Protein AF-A0A2W6BUR1-F1 (afdb_monomer_lite)

Structure (mmCIF, N/CA/C/O backbone):
data_AF-A0A2W6BUR1-F1
#
_entry.id   AF-A0A2W6BUR1-F1
#
loop_
_atom_site.group_PDB
_atom_site.id
_atom_site.type_symbol
_atom_site.label_atom_id
_atom_site.label_alt_id
_atom_site.label_comp_id
_atom_site.label_asym_id
_atom_site.label_entity_id
_atom_site.label_seq_id
_atom_site.pdbx_PDB_ins_code
_atom_site.Cartn_x
_atom_site.Cartn_y
_atom_site.Cartn_z
_atom_site.occupancy
_atom_site.B_iso_or_equiv
_atom_site.auth_seq_id
_atom_site.auth_comp_id
_atom_site.auth_asym_id
_atom_site.auth_atom_id
_atom_site.pdbx_PDB_model_num
ATOM 1 N N . MET A 1 1 ? -1.158 -24.718 -26.430 1.00 32.97 1 MET A N 1
ATOM 2 C CA . MET A 1 1 ? -0.144 -23.754 -26.919 1.00 32.97 1 MET A CA 1
ATOM 3 C C . MET A 1 1 ? 1.157 -24.019 -26.166 1.00 32.97 1 MET A C 1
ATOM 5 O O . MET A 1 1 ? 1.149 -23.900 -24.952 1.00 32.97 1 MET A O 1
ATOM 9 N N . ARG A 1 2 ? 2.237 -24.470 -26.819 1.00 28.31 2 ARG A N 1
ATOM 10 C CA . ARG A 1 2 ? 3.553 -24.619 -26.162 1.00 28.31 2 ARG A CA 1
ATOM 11 C C . ARG A 1 2 ? 4.383 -23.377 -26.481 1.00 28.31 2 ARG A C 1
ATOM 13 O O . ARG A 1 2 ? 4.769 -23.200 -27.634 1.00 28.31 2 ARG A O 1
ATOM 20 N N . ALA A 1 3 ? 4.618 -22.518 -25.491 1.00 34.94 3 ALA A N 1
ATOM 21 C CA . ALA A 1 3 ? 5.548 -21.403 -25.631 1.00 34.94 3 ALA A CA 1
ATOM 22 C C . ALA A 1 3 ? 6.967 -21.967 -25.819 1.00 34.94 3 ALA A C 1
ATOM 24 O O . ALA A 1 3 ? 7.441 -22.748 -24.998 1.00 34.94 3 ALA A O 1
ATOM 25 N N . ARG A 1 4 ? 7.635 -21.630 -26.929 1.00 36.78 4 ARG A N 1
ATOM 26 C CA . ARG A 1 4 ? 9.051 -21.962 -27.142 1.00 36.78 4 ARG A CA 1
ATOM 27 C C . ARG A 1 4 ? 9.893 -20.759 -26.721 1.00 36.78 4 ARG A C 1
ATOM 29 O O . ARG A 1 4 ? 9.940 -19.770 -27.445 1.00 36.78 4 ARG A O 1
ATOM 36 N N . CYS A 1 5 ? 10.563 -20.854 -25.577 1.00 48.78 5 CYS A N 1
ATOM 37 C CA . CYS A 1 5 ? 11.578 -19.888 -25.157 1.00 48.78 5 CYS A CA 1
ATOM 38 C C . CYS A 1 5 ? 12.845 -20.057 -26.027 1.00 48.78 5 CYS A C 1
ATOM 40 O O . CYS A 1 5 ? 13.400 -21.155 -26.112 1.00 48.78 5 CYS A O 1
ATOM 42 N N . ARG A 1 6 ? 13.303 -18.991 -26.705 1.00 44.81 6 ARG A N 1
ATOM 43 C CA . ARG A 1 6 ? 14.602 -18.975 -27.408 1.00 44.81 6 ARG A CA 1
ATOM 44 C C . ARG A 1 6 ? 15.712 -18.670 -26.400 1.00 44.81 6 ARG A C 1
ATOM 46 O O . ARG A 1 6 ? 15.640 -17.666 -25.702 1.00 44.81 6 ARG A O 1
ATOM 53 N N . ARG A 1 7 ? 16.749 -19.512 -26.347 1.00 43.91 7 ARG A N 1
ATOM 54 C CA . ARG A 1 7 ? 17.947 -19.261 -25.531 1.00 43.91 7 ARG A CA 1
ATOM 55 C C . ARG A 1 7 ? 18.777 -18.141 -26.163 1.00 43.91 7 ARG A C 1
ATOM 57 O O . ARG A 1 7 ? 19.341 -18.346 -27.234 1.00 43.91 7 ARG A O 1
ATOM 64 N N . HIS A 1 8 ? 18.897 -17.001 -25.490 1.00 43.31 8 HIS A N 1
ATOM 65 C CA . HIS A 1 8 ? 20.007 -16.072 -25.702 1.00 43.31 8 HIS A CA 1
ATOM 66 C C . HIS A 1 8 ? 21.023 -16.291 -24.579 1.00 43.31 8 HIS A C 1
ATOM 68 O O . HIS A 1 8 ? 20.679 -16.226 -23.404 1.00 43.31 8 HIS A O 1
ATOM 74 N N . GLY A 1 9 ? 22.257 -16.650 -24.938 1.00 43.34 9 GLY A N 1
ATOM 75 C CA . GLY A 1 9 ? 23.307 -16.913 -23.959 1.00 43.34 9 GLY A CA 1
ATOM 76 C C . GLY A 1 9 ? 23.723 -15.630 -23.249 1.00 43.34 9 GLY A C 1
ATOM 77 O O . GLY A 1 9 ? 24.089 -14.672 -23.923 1.00 43.34 9 GLY A O 1
ATOM 78 N N . GLN A 1 10 ? 23.716 -15.627 -21.916 1.00 45.59 10 GLN A N 1
ATOM 79 C CA . GLN A 1 10 ? 24.354 -14.585 -21.113 1.00 45.59 10 GLN A CA 1
ATOM 80 C C . GLN A 1 10 ? 25.096 -15.162 -19.902 1.00 45.59 10 GLN A C 1
ATOM 82 O O . GLN A 1 10 ? 24.735 -16.200 -19.348 1.00 45.59 10 GLN A O 1
ATOM 87 N N . ARG A 1 11 ? 26.207 -14.485 -19.581 1.00 37.81 11 ARG A N 1
ATOM 88 C CA . ARG A 1 11 ? 27.183 -14.795 -18.530 1.00 37.81 11 ARG A CA 1
ATOM 89 C C . ARG A 1 11 ? 26.640 -14.394 -17.158 1.00 37.81 11 ARG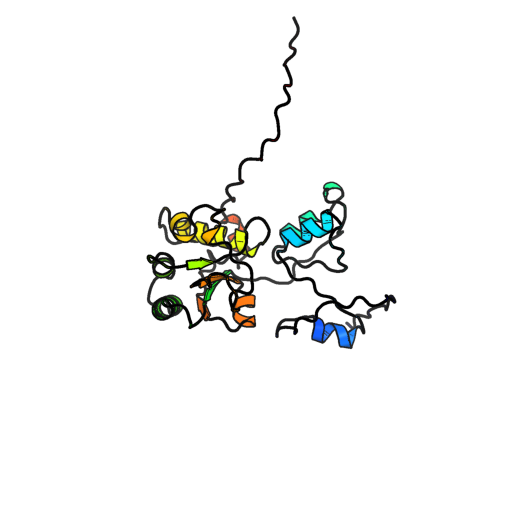 A C 1
ATOM 91 O O . ARG A 1 11 ? 25.888 -13.437 -17.040 1.00 37.81 11 ARG A O 1
ATOM 98 N N . GLY A 1 12 ? 27.051 -15.150 -16.141 1.00 38.00 12 GLY A N 1
ATOM 99 C CA . GLY A 1 12 ? 26.493 -15.108 -14.794 1.00 38.00 12 GLY A CA 1
ATOM 100 C C . GLY A 1 12 ? 26.607 -13.765 -14.074 1.00 38.00 12 GLY A C 1
ATOM 101 O O . GLY A 1 12 ? 27.696 -13.214 -13.931 1.00 38.00 12 GLY A O 1
ATOM 102 N N . ALA A 1 13 ? 25.477 -13.328 -13.524 1.00 36.28 13 ALA A N 1
ATOM 103 C CA . ALA A 1 13 ? 25.401 -12.431 -12.383 1.00 36.28 13 ALA A CA 1
ATOM 104 C C . ALA A 1 13 ? 24.801 -13.227 -11.212 1.00 36.28 13 ALA A C 1
ATOM 106 O O . ALA A 1 13 ? 23.755 -13.858 -11.359 1.00 36.28 13 ALA A O 1
ATOM 107 N N . ARG A 1 14 ? 25.493 -13.262 -10.067 1.00 33.16 14 ARG A N 1
ATOM 108 C CA . ARG A 1 14 ? 24.977 -13.859 -8.827 1.00 33.16 14 ARG A CA 1
ATOM 109 C C . ARG A 1 14 ? 24.125 -12.810 -8.111 1.00 33.16 14 ARG A C 1
ATOM 111 O O . ARG A 1 14 ? 24.683 -11.911 -7.491 1.00 33.16 14 ARG A O 1
ATOM 118 N N . GLY A 1 15 ? 22.803 -12.920 -8.221 1.00 34.56 15 GLY A N 1
ATOM 119 C CA . GLY A 1 15 ? 21.855 -12.221 -7.349 1.00 34.56 15 GLY A CA 1
ATOM 120 C C . GLY A 1 15 ? 21.639 -12.995 -6.046 1.00 34.56 15 GLY A C 1
ATOM 121 O O . GLY A 1 15 ? 21.753 -14.221 -6.026 1.00 34.56 15 GLY A O 1
ATOM 122 N N . LEU A 1 16 ? 21.367 -12.278 -4.954 1.00 33.06 16 LEU A N 1
ATOM 123 C CA . LEU A 1 16 ? 20.999 -12.860 -3.662 1.00 33.06 16 LEU A CA 1
ATOM 124 C C . LEU A 1 16 ? 19.682 -13.631 -3.819 1.00 33.06 16 LEU A C 1
ATOM 126 O O . LEU A 1 16 ? 18.666 -13.053 -4.194 1.00 33.06 16 LEU A O 1
ATOM 130 N N . ALA A 1 17 ? 19.714 -14.939 -3.567 1.00 34.75 17 ALA A N 1
ATOM 131 C CA . ALA A 1 17 ? 18.543 -15.796 -3.670 1.00 34.75 17 ALA A CA 1
ATOM 132 C C . ALA A 1 17 ? 17.568 -15.484 -2.526 1.00 34.75 17 ALA A C 1
ATOM 134 O O . ALA A 1 17 ? 17.841 -15.798 -1.368 1.00 34.75 17 ALA A O 1
ATOM 135 N N . HIS A 1 18 ? 16.439 -14.861 -2.854 1.00 47.75 18 HIS A N 1
ATOM 136 C CA . HIS A 1 18 ? 15.266 -14.870 -1.990 1.00 47.75 18 HIS A CA 1
ATOM 137 C C . HIS A 1 18 ? 14.548 -16.208 -2.207 1.00 47.75 18 HIS A C 1
ATOM 139 O O . HIS A 1 18 ? 14.375 -16.619 -3.357 1.00 47.75 18 HIS A O 1
ATOM 145 N N . GLU A 1 19 ? 14.154 -16.915 -1.143 1.00 48.75 19 GLU A N 1
ATOM 146 C CA . GLU A 1 19 ? 13.323 -18.109 -1.331 1.00 48.75 19 GLU A CA 1
ATOM 147 C C . GLU A 1 19 ? 11.999 -17.697 -1.994 1.00 48.75 19 GLU A C 1
ATOM 149 O O . GLU A 1 19 ? 11.386 -16.716 -1.551 1.00 48.75 19 GLU A O 1
ATOM 154 N N . PRO A 1 20 ? 11.579 -18.381 -3.075 1.00 54.62 20 PRO A N 1
ATOM 155 C CA . PRO A 1 20 ? 10.349 -18.047 -3.772 1.00 54.62 20 PRO A CA 1
ATOM 156 C C . PRO A 1 20 ? 9.154 -18.351 -2.865 1.00 54.62 20 PRO A C 1
ATOM 158 O O . PRO A 1 20 ? 8.952 -19.497 -2.466 1.00 54.62 20 PRO A O 1
ATOM 161 N N . GLY A 1 21 ? 8.358 -17.324 -2.556 1.00 56.22 21 GLY A N 1
ATOM 162 C CA . GLY A 1 21 ? 7.075 -17.495 -1.874 1.00 56.22 21 GLY A CA 1
ATOM 163 C C . GLY A 1 21 ? 6.113 -18.382 -2.681 1.00 56.22 21 GLY A C 1
ATOM 164 O O . GLY A 1 21 ? 6.321 -18.585 -3.886 1.00 56.22 21 GLY A O 1
ATOM 165 N N . PRO A 1 22 ? 5.048 -18.913 -2.055 1.00 50.12 22 PRO A N 1
ATOM 166 C CA . PRO A 1 22 ? 4.082 -19.811 -2.695 1.00 50.12 22 PRO A CA 1
ATOM 167 C C . PRO A 1 22 ? 3.434 -19.249 -3.975 1.00 50.12 22 PRO A C 1
ATOM 169 O O . PRO A 1 22 ? 2.939 -20.026 -4.790 1.00 50.12 22 PRO A O 1
ATOM 172 N N . LEU A 1 23 ? 3.467 -17.928 -4.184 1.00 57.25 23 LEU A N 1
ATOM 173 C CA . LEU A 1 23 ? 2.935 -17.248 -5.373 1.00 57.25 23 LEU A CA 1
ATOM 174 C C . LEU A 1 23 ? 3.989 -16.893 -6.447 1.00 57.25 23 LEU A C 1
ATOM 176 O O . LEU A 1 23 ? 3.671 -16.200 -7.414 1.00 57.25 23 LEU A O 1
ATOM 180 N N . SER A 1 24 ? 5.243 -17.341 -6.315 1.00 68.25 24 SER A N 1
ATOM 181 C CA . SER A 1 24 ? 6.310 -17.001 -7.268 1.00 68.25 24 SER A CA 1
ATOM 182 C C . SER A 1 24 ? 6.132 -17.677 -8.637 1.00 68.25 24 SER A C 1
ATOM 184 O O . SER A 1 24 ? 5.848 -18.871 -8.740 1.00 68.25 24 SER A O 1
ATOM 186 N N . LEU A 1 25 ? 6.380 -16.926 -9.716 1.00 70.94 25 LEU A N 1
ATOM 187 C CA . LEU A 1 25 ? 6.390 -17.441 -11.094 1.00 70.94 25 LEU A CA 1
ATOM 188 C C . LEU A 1 25 ? 7.690 -18.192 -11.439 1.00 70.94 25 LEU A C 1
ATOM 190 O O . LEU A 1 25 ? 7.719 -19.024 -12.353 1.00 70.94 25 LEU A O 1
ATOM 194 N N . THR A 1 26 ? 8.766 -17.916 -10.702 1.00 76.00 26 THR A N 1
ATOM 195 C CA . THR A 1 26 ? 10.121 -18.402 -10.983 1.00 76.00 26 THR A CA 1
ATOM 196 C C . THR A 1 26 ? 10.228 -19.938 -10.966 1.00 76.00 26 THR A C 1
ATOM 198 O O . THR A 1 26 ? 10.781 -20.493 -11.925 1.00 76.00 26 THR A O 1
ATOM 201 N N . PRO A 1 27 ? 9.645 -20.668 -9.988 1.00 76.19 27 PRO A N 1
ATOM 202 C CA . PRO A 1 27 ? 9.703 -22.133 -9.943 1.00 76.19 27 PRO A CA 1
ATOM 203 C C . PRO A 1 27 ? 9.057 -22.843 -11.142 1.00 76.19 27 PRO A C 1
ATOM 205 O O . PRO A 1 27 ? 9.505 -23.923 -11.522 1.00 76.19 27 PRO A O 1
ATOM 208 N N . ALA A 1 28 ? 8.036 -22.250 -11.771 1.00 75.75 28 ALA A N 1
ATOM 209 C CA . ALA A 1 28 ? 7.395 -22.818 -12.961 1.00 75.75 28 ALA A CA 1
ATOM 210 C C . ALA A 1 28 ? 8.131 -22.443 -14.262 1.00 75.75 28 ALA A C 1
ATOM 212 O O . ALA A 1 28 ? 8.184 -23.227 -15.219 1.00 75.75 28 ALA A O 1
ATOM 213 N N . PHE A 1 29 ? 8.717 -21.243 -14.307 1.00 81.25 29 PHE A N 1
ATOM 214 C CA . PHE A 1 29 ? 9.367 -20.703 -15.499 1.00 81.25 29 PHE A CA 1
ATOM 215 C C . PHE A 1 29 ? 10.752 -21.311 -15.756 1.00 81.25 29 PHE A C 1
ATOM 217 O O . PHE A 1 29 ? 11.050 -21.718 -16.885 1.00 81.25 29 PHE A O 1
ATOM 224 N N . VAL A 1 30 ? 11.590 -21.416 -14.718 1.00 82.88 30 VAL A N 1
ATOM 225 C CA . VAL A 1 30 ? 12.996 -21.843 -14.845 1.00 82.88 30 VAL A CA 1
ATOM 226 C C . VAL A 1 30 ? 13.133 -23.256 -15.432 1.00 82.88 30 VAL A C 1
ATOM 228 O O . VAL A 1 30 ? 13.855 -23.395 -16.424 1.00 82.88 30 VAL A O 1
ATOM 231 N N . PRO A 1 31 ? 12.425 -24.298 -14.942 1.00 80.19 31 PRO A N 1
ATOM 232 C CA . PRO A 1 31 ? 12.534 -25.644 -15.513 1.00 80.19 31 PRO A CA 1
ATOM 233 C C . PRO A 1 31 ? 12.027 -25.721 -16.957 1.00 80.19 31 PRO A C 1
ATOM 235 O O . PRO A 1 31 ? 12.551 -26.484 -17.767 1.00 80.19 31 PRO A O 1
ATOM 238 N N . THR A 1 32 ? 11.022 -24.908 -17.292 1.00 82.31 32 THR A N 1
ATOM 239 C CA . THR A 1 32 ? 10.370 -24.918 -18.606 1.00 82.31 32 THR A CA 1
ATOM 240 C C . THR A 1 32 ? 11.220 -24.233 -19.676 1.00 82.31 32 THR A C 1
ATOM 242 O O . THR A 1 32 ? 11.307 -24.717 -20.806 1.00 82.31 32 THR A O 1
ATOM 245 N N . CYS A 1 33 ? 11.856 -23.109 -19.339 1.00 81.69 3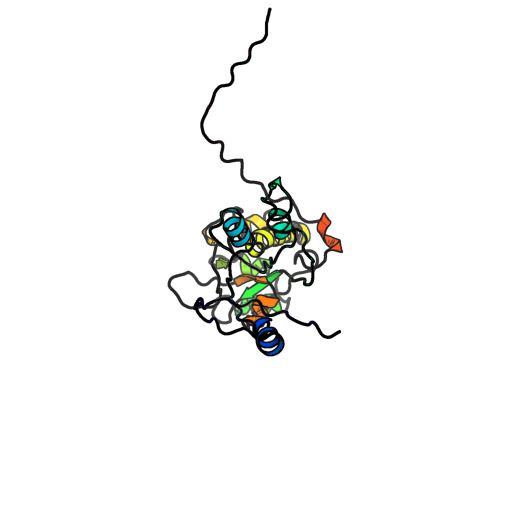3 CYS A N 1
ATOM 246 C CA . CYS A 1 33 ? 12.595 -22.287 -20.299 1.00 81.69 33 CYS A CA 1
ATOM 247 C C . CYS A 1 33 ? 14.120 -22.432 -20.196 1.00 81.69 33 CYS A C 1
ATOM 249 O O . CYS A 1 33 ? 14.828 -22.028 -21.122 1.00 81.69 33 CYS A O 1
ATOM 251 N N . GLY A 1 34 ? 14.642 -23.034 -19.121 1.00 82.38 34 GLY A N 1
ATOM 252 C CA . GLY A 1 34 ? 16.083 -23.138 -18.865 1.00 82.38 34 GLY A CA 1
ATOM 253 C C . GLY A 1 34 ? 16.760 -21.771 -18.724 1.00 82.38 34 GLY A C 1
ATOM 254 O O . GLY A 1 34 ? 17.931 -21.634 -19.075 1.00 82.38 34 GLY A O 1
ATOM 255 N N . ALA A 1 35 ? 15.999 -20.761 -18.299 1.00 80.94 35 ALA A N 1
ATOM 256 C CA . ALA A 1 35 ? 16.463 -19.397 -18.090 1.00 80.94 35 ALA A CA 1
ATOM 257 C C . ALA A 1 35 ? 16.945 -19.208 -16.646 1.00 80.94 35 ALA A C 1
ATOM 259 O O . ALA A 1 35 ? 16.451 -19.868 -15.735 1.00 80.94 35 ALA A O 1
ATOM 260 N N . VAL A 1 36 ? 17.883 -18.283 -16.445 1.00 82.31 36 VAL A N 1
ATOM 261 C CA . VAL A 1 36 ? 18.213 -17.761 -15.114 1.00 82.31 36 VAL A CA 1
ATOM 262 C C . VAL A 1 36 ? 17.316 -16.555 -14.880 1.00 82.31 36 VAL A C 1
ATOM 264 O O . VAL A 1 36 ? 17.301 -15.643 -15.703 1.00 82.31 36 VAL A O 1
ATOM 267 N N . VAL A 1 37 ? 16.558 -16.574 -13.790 1.00 83.50 37 VAL A N 1
ATOM 268 C CA . VAL A 1 37 ? 15.726 -15.446 -13.364 1.00 83.50 37 VAL A CA 1
ATOM 269 C C . VAL A 1 37 ? 16.428 -14.770 -12.194 1.00 83.50 37 VAL A C 1
ATOM 271 O O . VAL A 1 37 ? 16.832 -15.447 -11.248 1.00 83.50 37 VAL A O 1
ATOM 274 N N . THR A 1 38 ? 16.584 -13.452 -12.284 1.00 85.19 38 THR A N 1
ATOM 275 C CA . THR A 1 38 ? 17.097 -12.611 -11.201 1.00 85.19 38 THR A CA 1
ATOM 276 C C . THR A 1 38 ? 16.017 -11.604 -10.855 1.00 85.19 38 THR A C 1
ATOM 278 O O . THR A 1 38 ? 15.716 -10.726 -11.662 1.00 85.19 38 THR A O 1
ATOM 281 N N . ASP A 1 39 ? 15.449 -11.731 -9.662 1.00 84.31 39 ASP A N 1
ATOM 282 C CA . ASP A 1 39 ? 14.367 -10.866 -9.209 1.00 84.31 39 ASP A CA 1
ATOM 283 C C . ASP A 1 39 ? 14.925 -9.645 -8.467 1.00 84.31 39 ASP A C 1
ATOM 285 O O . ASP A 1 39 ? 15.842 -9.749 -7.651 1.00 84.31 39 ASP A O 1
ATOM 289 N N . THR A 1 40 ? 14.365 -8.469 -8.752 1.00 88.75 40 THR A N 1
ATOM 290 C CA . THR A 1 40 ?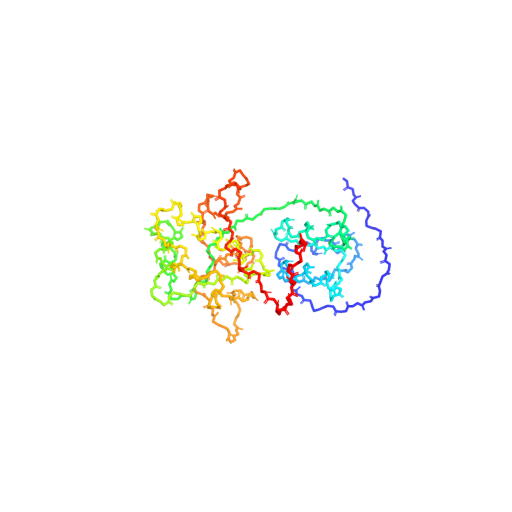 14.594 -7.238 -7.983 1.00 88.75 40 THR A CA 1
ATOM 291 C C . THR A 1 40 ? 13.245 -6.745 -7.483 1.00 88.75 40 THR A C 1
ATOM 293 O O . THR A 1 40 ? 12.458 -6.200 -8.253 1.00 88.75 40 THR A O 1
ATOM 296 N N . ALA A 1 41 ? 12.965 -6.977 -6.202 1.00 87.50 41 ALA A N 1
ATOM 297 C CA . ALA A 1 41 ? 11.748 -6.502 -5.555 1.00 87.50 41 ALA A CA 1
ATOM 298 C C . ALA A 1 41 ? 11.926 -5.062 -5.054 1.00 87.50 41 ALA A C 1
ATOM 300 O O . ALA A 1 41 ? 13.005 -4.685 -4.593 1.00 87.50 41 ALA A O 1
ATOM 301 N N . GLY A 1 42 ? 10.860 -4.268 -5.115 1.00 89.00 42 GLY A N 1
ATOM 302 C CA . GLY A 1 42 ? 10.860 -2.902 -4.608 1.00 89.00 42 GLY A CA 1
ATOM 303 C C . GLY A 1 42 ? 9.581 -2.135 -4.951 1.00 89.00 42 GLY A C 1
ATOM 304 O O . GLY A 1 42 ? 8.731 -2.656 -5.678 1.00 89.00 42 GLY A O 1
ATOM 305 N N . PRO A 1 43 ? 9.455 -0.896 -4.446 1.00 91.62 43 PRO A N 1
ATOM 306 C CA . PRO A 1 43 ? 8.332 -0.010 -4.741 1.00 91.62 43 PRO A CA 1
ATOM 307 C C . PRO A 1 43 ? 8.198 0.235 -6.246 1.00 91.62 43 PRO A C 1
ATOM 309 O O . PRO A 1 43 ? 9.174 0.610 -6.899 1.00 91.62 43 PRO A O 1
ATOM 312 N N . ALA A 1 44 ? 7.010 0.023 -6.818 1.00 95.00 44 ALA A N 1
ATOM 313 C CA . ALA A 1 44 ? 6.853 -0.006 -8.274 1.00 95.00 44 ALA A CA 1
ATOM 314 C C . ALA A 1 44 ? 7.214 1.327 -8.957 1.00 95.00 44 ALA A C 1
ATOM 316 O O . ALA A 1 44 ? 7.875 1.314 -9.997 1.00 95.00 44 ALA A O 1
ATOM 317 N N . VAL A 1 45 ? 6.836 2.470 -8.369 1.00 96.81 45 VAL A N 1
ATOM 318 C CA . VAL A 1 45 ? 7.210 3.794 -8.902 1.00 96.81 45 VAL A CA 1
ATOM 319 C C . VAL A 1 45 ? 8.717 3.996 -8.766 1.00 96.81 45 VAL A C 1
ATOM 321 O O . VAL A 1 45 ? 9.369 4.385 -9.730 1.00 96.81 45 VAL A O 1
ATOM 324 N N . GLY A 1 46 ? 9.295 3.628 -7.617 1.00 95.38 46 GLY A N 1
ATOM 325 C CA . GLY A 1 46 ? 10.742 3.706 -7.397 1.00 95.38 46 GLY A CA 1
ATOM 326 C C . GLY A 1 46 ? 11.556 2.869 -8.394 1.00 95.38 46 GLY A C 1
ATOM 327 O O . GLY A 1 46 ? 12.577 3.329 -8.907 1.00 95.38 46 GLY A O 1
ATOM 328 N N . LEU A 1 47 ? 11.094 1.661 -8.724 1.00 96.75 47 LEU A N 1
ATOM 329 C CA . LEU A 1 47 ? 11.722 0.809 -9.738 1.00 96.75 47 LEU A CA 1
ATOM 330 C C . LEU A 1 47 ? 11.575 1.396 -11.151 1.00 96.75 47 LEU A C 1
ATOM 332 O O . LEU A 1 47 ? 12.541 1.376 -11.916 1.00 96.75 47 LEU A O 1
ATOM 336 N N . ALA A 1 48 ? 10.410 1.954 -11.496 1.00 97.12 48 ALA A N 1
ATOM 337 C CA . ALA A 1 48 ? 10.212 2.637 -12.775 1.00 97.12 48 ALA A CA 1
ATOM 338 C C . ALA A 1 48 ? 11.133 3.864 -12.911 1.00 97.12 48 ALA A C 1
ATOM 340 O O . ALA A 1 48 ? 11.769 4.051 -13.951 1.00 97.12 48 ALA A O 1
ATOM 341 N N . ASP A 1 49 ? 11.281 4.658 -11.850 1.00 96.81 49 ASP A N 1
ATOM 342 C CA . ASP A 1 49 ? 12.203 5.794 -11.820 1.00 96.81 49 ASP A CA 1
ATOM 343 C C . ASP A 1 49 ? 13.666 5.353 -11.945 1.00 96.81 49 ASP A C 1
ATOM 345 O O . ASP A 1 49 ? 14.433 5.978 -12.681 1.00 96.81 49 ASP A O 1
ATOM 349 N N . ALA A 1 50 ? 14.056 4.241 -11.314 1.00 96.88 50 ALA A N 1
ATOM 350 C CA . ALA A 1 50 ? 15.394 3.668 -11.461 1.00 96.88 50 ALA A CA 1
ATOM 351 C C . ALA A 1 50 ? 15.683 3.197 -12.900 1.00 96.88 50 ALA A C 1
ATOM 353 O O . ALA A 1 50 ? 16.786 3.413 -13.415 1.00 96.88 50 ALA A O 1
ATOM 354 N N . ILE A 1 51 ? 14.688 2.614 -13.582 1.00 96.69 51 ILE A N 1
ATOM 355 C CA . ILE A 1 51 ? 14.782 2.272 -15.012 1.00 96.69 51 ILE A CA 1
ATOM 356 C C . ILE A 1 51 ? 14.991 3.546 -15.836 1.00 96.69 51 ILE A C 1
ATOM 358 O O . ILE A 1 51 ? 15.942 3.634 -16.614 1.00 96.69 51 ILE A O 1
ATOM 362 N N . LYS A 1 52 ? 14.174 4.581 -15.609 1.00 95.75 52 LYS A N 1
ATOM 363 C CA . LYS A 1 52 ? 14.289 5.868 -16.318 1.00 95.75 52 LYS A CA 1
ATOM 364 C C . LYS A 1 52 ? 15.637 6.547 -16.084 1.00 95.75 52 LYS A C 1
ATOM 366 O O . LYS A 1 52 ? 16.196 7.135 -17.011 1.00 95.75 52 LYS A O 1
ATOM 371 N N . ALA A 1 53 ? 16.180 6.422 -14.876 1.00 96.31 53 ALA A N 1
ATOM 372 C CA . ALA A 1 53 ? 17.490 6.934 -14.490 1.00 96.31 53 ALA A CA 1
ATOM 373 C C . ALA A 1 53 ? 18.668 6.069 -14.976 1.00 96.31 53 ALA A C 1
ATOM 375 O O . ALA A 1 53 ? 19.821 6.464 -14.801 1.00 96.31 53 ALA A O 1
ATOM 376 N N . ARG A 1 54 ? 18.408 4.910 -15.601 1.00 95.56 54 ARG A N 1
ATOM 377 C CA . ARG A 1 54 ? 19.415 3.924 -16.035 1.00 95.56 54 ARG A CA 1
ATOM 378 C C . ARG A 1 54 ? 20.247 3.322 -14.899 1.00 95.56 54 ARG A C 1
ATOM 380 O O . ARG A 1 54 ? 21.308 2.757 -15.156 1.00 95.56 54 ARG A O 1
ATOM 387 N N . SER A 1 55 ? 19.786 3.445 -13.657 1.00 96.38 55 SER A N 1
ATOM 388 C CA . SER A 1 55 ? 20.408 2.802 -12.496 1.00 96.38 55 SER A CA 1
ATOM 389 C C . SER A 1 55 ? 19.917 1.366 -12.302 1.00 96.38 55 SER A C 1
ATOM 391 O O . SER A 1 55 ? 20.573 0.589 -11.612 1.00 96.38 55 SER A O 1
ATOM 393 N N . LEU A 1 56 ? 18.807 1.000 -12.951 1.00 94.81 56 LEU A N 1
ATOM 394 C CA . LEU A 1 56 ? 18.276 -0.356 -13.027 1.00 94.81 56 LEU A CA 1
ATOM 395 C C . LEU A 1 56 ? 18.027 -0.742 -14.490 1.00 94.81 56 LEU A C 1
ATOM 397 O O . LEU A 1 56 ? 17.495 0.044 -15.269 1.00 94.81 56 LEU A O 1
ATOM 401 N N . SER A 1 57 ? 18.388 -1.971 -14.855 1.00 93.06 57 SER A N 1
ATOM 402 C CA . SER A 1 57 ? 18.050 -2.583 -16.143 1.00 93.06 57 SER A CA 1
ATOM 403 C C . SER A 1 57 ? 17.211 -3.825 -15.879 1.00 93.06 57 SER A C 1
ATOM 405 O O . SER A 1 57 ? 17.594 -4.647 -15.049 1.00 93.06 57 SER A O 1
ATOM 407 N N . ALA A 1 58 ? 16.094 -3.969 -16.588 1.00 92.38 58 ALA A N 1
ATOM 408 C CA . ALA A 1 58 ? 15.178 -5.092 -16.433 1.00 92.38 58 ALA A CA 1
ATOM 409 C C . ALA A 1 58 ? 14.696 -5.587 -17.801 1.00 92.38 58 ALA A C 1
ATOM 411 O O . ALA A 1 58 ? 14.368 -4.780 -18.670 1.00 92.38 58 ALA A O 1
ATOM 412 N N . ASP A 1 59 ? 14.625 -6.908 -17.975 1.00 92.62 59 ASP A N 1
ATOM 413 C CA . ASP A 1 59 ? 14.013 -7.530 -19.159 1.00 92.62 59 ASP A CA 1
ATOM 414 C C . ASP A 1 59 ? 12.478 -7.547 -19.062 1.00 92.62 59 ASP A C 1
ATOM 416 O O . ASP A 1 59 ? 11.773 -7.491 -20.069 1.00 92.62 59 ASP A O 1
ATOM 420 N N . VAL A 1 60 ? 11.960 -7.628 -17.833 1.00 92.94 60 VAL A N 1
ATOM 421 C CA . VAL A 1 60 ? 10.534 -7.618 -17.506 1.00 92.94 60 VAL A CA 1
ATOM 422 C C . VAL A 1 60 ? 10.327 -6.692 -16.313 1.00 92.94 60 VAL A C 1
ATOM 424 O O . VAL A 1 60 ? 10.988 -6.840 -15.289 1.00 92.94 60 VAL A O 1
ATOM 427 N N . PHE A 1 61 ? 9.396 -5.750 -16.445 1.00 95.19 61 PHE A N 1
ATOM 428 C CA . PHE A 1 61 ? 8.938 -4.893 -15.357 1.00 95.19 61 PHE A CA 1
ATOM 429 C C . PHE A 1 61 ? 7.478 -5.219 -15.040 1.00 95.19 61 PHE A C 1
ATOM 431 O O . PHE A 1 61 ? 6.649 -5.324 -15.946 1.00 95.19 61 PHE A O 1
ATOM 438 N N . MET A 1 62 ? 7.175 -5.401 -13.757 1.00 93.56 62 MET A N 1
ATOM 439 C CA . MET A 1 62 ? 5.839 -5.724 -13.264 1.00 93.56 62 MET A CA 1
ATOM 440 C C . MET A 1 62 ? 5.497 -4.749 -12.144 1.00 93.56 62 MET A C 1
ATOM 442 O O . MET A 1 62 ? 6.177 -4.712 -11.123 1.00 93.56 62 MET A O 1
ATOM 446 N N . SER A 1 63 ? 4.445 -3.962 -12.347 1.00 94.62 63 SER A N 1
ATOM 447 C CA . SER A 1 63 ? 3.943 -3.005 -11.363 1.00 94.62 63 SER A CA 1
ATOM 448 C C . SER A 1 63 ? 2.639 -3.495 -10.737 1.00 94.62 63 SER A C 1
ATOM 450 O O . SER A 1 63 ? 1.822 -4.116 -11.420 1.00 94.62 63 SER A O 1
ATOM 452 N N . ALA A 1 64 ? 2.428 -3.157 -9.461 1.00 93.38 64 ALA A N 1
ATOM 453 C CA . ALA A 1 64 ? 1.150 -3.333 -8.770 1.00 93.38 64 ALA A CA 1
ATOM 454 C C . ALA A 1 64 ? 0.049 -2.391 -9.302 1.00 93.38 64 ALA A C 1
ATOM 456 O O . ALA A 1 64 ? -1.131 -2.701 -9.178 1.00 93.38 64 ALA A O 1
ATOM 457 N N . ASP A 1 65 ? 0.430 -1.286 -9.949 1.00 93.62 65 ASP A N 1
ATOM 458 C CA . ASP A 1 65 ? -0.480 -0.349 -10.614 1.00 93.62 65 ASP A CA 1
ATOM 459 C C . ASP A 1 65 ? -0.124 -0.218 -12.100 1.00 93.62 65 ASP A C 1
ATOM 461 O O . ASP A 1 65 ? 1.003 0.138 -12.472 1.00 93.62 65 ASP A O 1
ATOM 465 N N . ALA A 1 66 ? -1.104 -0.487 -12.962 1.00 91.88 66 ALA A N 1
ATOM 466 C CA . ALA A 1 66 ? -0.959 -0.412 -14.410 1.00 91.88 66 ALA A CA 1
ATOM 467 C C . ALA A 1 66 ? -0.545 0.986 -14.904 1.00 91.88 66 ALA A C 1
ATOM 469 O O . ALA A 1 66 ? 0.171 1.088 -15.903 1.00 91.88 66 ALA A O 1
ATOM 470 N N . HIS A 1 67 ? -0.931 2.056 -14.202 1.00 91.62 67 HIS A N 1
ATOM 471 C CA . HIS A 1 67 ? -0.583 3.427 -14.580 1.00 91.62 67 HIS A CA 1
ATOM 472 C C . HIS A 1 67 ? 0.917 3.698 -14.470 1.00 91.62 67 HIS A C 1
ATOM 474 O O . HIS A 1 67 ? 1.454 4.472 -15.262 1.00 91.62 67 HIS A O 1
ATOM 480 N N . VAL A 1 68 ? 1.627 3.014 -13.570 1.00 95.94 68 VAL A N 1
ATOM 481 C CA . VAL A 1 68 ? 3.090 3.130 -13.470 1.00 95.94 68 VAL A CA 1
ATOM 482 C C . VAL A 1 68 ? 3.754 2.638 -14.755 1.00 95.94 68 VAL A C 1
ATOM 484 O O . VAL A 1 68 ? 4.688 3.273 -15.238 1.00 95.94 68 VAL A O 1
ATOM 487 N N . ASN A 1 69 ? 3.230 1.581 -15.390 1.00 94.94 69 ASN A N 1
ATOM 488 C CA . ASN A 1 69 ? 3.765 1.086 -16.665 1.00 94.94 69 ASN A CA 1
ATOM 489 C C . ASN A 1 69 ? 3.662 2.141 -17.779 1.00 94.94 69 ASN A C 1
ATOM 491 O O . ASN A 1 69 ? 4.548 2.235 -18.628 1.00 94.94 69 ASN A O 1
ATOM 495 N N . GLN A 1 70 ? 2.614 2.972 -17.766 1.00 93.19 70 GLN A N 1
ATOM 496 C CA . GLN A 1 70 ? 2.441 4.050 -18.744 1.00 93.19 70 GLN A CA 1
ATOM 497 C C . GLN A 1 70 ? 3.580 5.080 -18.676 1.00 93.19 70 GLN A C 1
ATOM 499 O O . GLN A 1 70 ? 3.937 5.665 -19.699 1.00 93.19 70 GLN A O 1
ATOM 504 N N . THR A 1 71 ? 4.198 5.261 -17.503 1.00 94.88 71 THR A N 1
ATOM 505 C CA . THR A 1 71 ? 5.330 6.185 -17.293 1.00 94.88 71 THR A CA 1
ATOM 506 C C . THR A 1 71 ? 6.639 5.732 -17.944 1.00 94.88 71 THR A C 1
ATOM 508 O O . THR A 1 71 ? 7.618 6.478 -17.917 1.00 94.88 71 THR A O 1
ATOM 511 N N . LEU A 1 72 ? 6.656 4.532 -18.535 1.00 96.44 72 LEU A N 1
ATOM 512 C CA . LEU A 1 72 ? 7.783 3.942 -19.261 1.00 96.44 72 LEU A CA 1
ATOM 513 C C . LEU A 1 72 ? 7.555 3.896 -20.784 1.00 96.44 72 LEU A C 1
ATOM 515 O O . LEU A 1 72 ? 8.455 3.502 -21.525 1.00 96.44 72 LEU A O 1
ATOM 519 N N . ILE A 1 73 ? 6.369 4.281 -21.267 1.00 96.19 73 ILE A N 1
ATOM 520 C CA . ILE A 1 73 ? 5.979 4.173 -22.680 1.00 96.19 73 ILE A CA 1
ATOM 521 C C . ILE A 1 73 ? 5.960 5.548 -23.344 1.00 96.19 73 ILE A C 1
ATOM 523 O O . ILE A 1 73 ? 5.418 6.509 -22.792 1.00 96.19 73 ILE A O 1
ATOM 527 N N . GLY A 1 74 ? 6.478 5.618 -24.569 1.00 95.50 74 GLY A N 1
ATOM 528 C CA . GLY A 1 74 ? 6.468 6.813 -25.404 1.00 95.50 74 GLY A CA 1
ATOM 529 C C . GLY A 1 74 ? 7.741 7.647 -25.270 1.00 95.50 74 GLY A C 1
ATOM 530 O O . GLY A 1 74 ? 8.438 7.613 -24.252 1.00 95.50 74 GLY A O 1
ATOM 531 N N . ALA A 1 75 ? 8.016 8.446 -26.301 1.00 94.88 75 ALA A N 1
ATOM 532 C CA . ALA A 1 75 ? 9.259 9.205 -26.422 1.00 94.88 75 ALA A CA 1
ATOM 533 C C . ALA A 1 75 ? 9.510 10.154 -25.240 1.00 94.88 75 ALA A C 1
ATOM 535 O O . ALA A 1 75 ? 10.640 10.273 -24.770 1.00 94.88 75 ALA A O 1
ATOM 536 N N . ALA A 1 76 ? 8.455 10.775 -24.700 1.00 93.38 76 ALA A N 1
ATOM 537 C CA . ALA A 1 76 ? 8.549 11.647 -23.524 1.00 93.38 76 ALA A CA 1
ATOM 538 C C . ALA A 1 76 ? 9.011 10.909 -22.251 1.00 93.38 76 ALA A C 1
ATOM 540 O O . ALA A 1 76 ? 9.546 11.529 -21.335 1.00 93.38 76 ALA A O 1
ATOM 541 N N . ASN A 1 77 ? 8.828 9.590 -22.212 1.00 93.12 77 ASN A N 1
ATOM 542 C CA . ASN A 1 77 ? 9.171 8.719 -21.096 1.00 93.12 77 ASN A CA 1
ATOM 543 C C . ASN A 1 77 ? 10.443 7.893 -21.348 1.00 93.12 77 ASN A C 1
ATOM 545 O O . ASN A 1 77 ? 10.823 7.097 -20.496 1.00 93.12 77 ASN A O 1
ATOM 549 N N . GLY A 1 78 ? 11.112 8.087 -22.490 1.00 93.31 78 GLY A N 1
ATOM 550 C CA . GLY A 1 78 ? 12.338 7.377 -22.861 1.00 93.31 78 GLY A CA 1
ATOM 551 C C . GLY A 1 78 ? 12.132 6.082 -23.653 1.00 93.31 78 GLY A C 1
ATOM 552 O O . GLY A 1 78 ? 13.118 5.391 -23.892 1.00 93.31 78 GLY A O 1
ATOM 553 N N . ASP A 1 79 ? 10.898 5.763 -24.071 1.00 95.19 79 ASP A N 1
ATOM 554 C CA . ASP A 1 79 ? 10.558 4.571 -24.875 1.00 95.19 79 ASP A CA 1
ATOM 555 C C . ASP A 1 79 ? 11.098 3.240 -24.301 1.00 95.19 79 ASP A C 1
ATOM 557 O O . ASP A 1 79 ? 11.486 2.331 -25.039 1.00 95.19 79 ASP A O 1
ATOM 561 N N . TRP A 1 80 ? 11.105 3.106 -22.970 1.00 96.56 80 TRP A N 1
ATOM 562 C CA . TRP A 1 80 ? 11.573 1.901 -22.271 1.00 96.56 80 TRP A CA 1
ATOM 563 C C . TRP A 1 80 ? 10.704 0.676 -22.553 1.00 96.56 80 TRP A C 1
ATOM 565 O O . TRP A 1 80 ? 11.208 -0.442 -22.640 1.00 96.56 80 TRP A O 1
ATOM 575 N N . ALA A 1 81 ? 9.399 0.883 -22.723 1.00 95.81 81 ALA A N 1
ATOM 576 C CA . ALA A 1 81 ? 8.446 -0.148 -23.103 1.00 95.81 81 ALA A CA 1
ATOM 577 C C . ALA A 1 81 ? 7.602 0.306 -24.302 1.00 95.81 81 ALA A C 1
ATOM 579 O O . ALA A 1 81 ? 7.366 1.493 -24.520 1.00 95.81 81 ALA A O 1
ATOM 580 N N . ARG A 1 82 ? 7.118 -0.664 -25.088 1.00 95.62 82 ARG A N 1
ATOM 581 C CA . ARG A 1 82 ? 6.217 -0.412 -26.232 1.00 95.62 82 ARG A CA 1
ATOM 582 C C . ARG A 1 82 ? 4.751 -0.686 -25.914 1.00 95.62 82 ARG A C 1
ATOM 584 O O . ARG A 1 82 ? 3.874 -0.166 -26.592 1.00 95.62 82 ARG A O 1
ATOM 591 N N . TRP A 1 83 ? 4.496 -1.547 -24.936 1.00 95.69 83 TRP A N 1
ATOM 592 C CA . TRP A 1 83 ? 3.169 -1.988 -24.523 1.00 95.69 83 TRP A CA 1
ATOM 593 C C . TRP A 1 83 ? 3.238 -2.535 -23.094 1.00 95.69 83 TRP A C 1
ATOM 595 O O . TRP A 1 83 ? 4.313 -2.898 -22.617 1.00 95.69 83 TRP A O 1
ATOM 605 N N . TYR A 1 84 ? 2.083 -2.626 -22.440 1.00 95.81 84 TYR A N 1
ATOM 606 C CA . TYR A 1 84 ? 1.875 -3.442 -21.246 1.00 95.81 84 TYR A CA 1
ATOM 607 C C . TYR A 1 84 ? 0.531 -4.168 -21.365 1.00 95.81 84 TYR A C 1
ATOM 609 O O . TYR A 1 84 ? -0.291 -3.836 -22.221 1.00 95.81 84 TYR A O 1
ATOM 617 N N . LEU A 1 85 ? 0.314 -5.166 -20.515 1.00 95.12 85 LEU A N 1
ATOM 618 C CA . LEU A 1 85 ? -0.983 -5.811 -20.338 1.00 95.12 85 LEU A CA 1
ATOM 619 C C . LEU A 1 85 ? -1.311 -5.887 -18.850 1.00 95.12 85 LEU A C 1
ATOM 621 O O . LEU A 1 85 ? -0.412 -5.989 -18.015 1.00 95.12 85 LEU A O 1
ATOM 625 N N . THR A 1 86 ? -2.595 -5.837 -18.521 1.00 92.69 86 THR A N 1
ATOM 626 C CA . THR A 1 86 ? -3.101 -6.086 -17.171 1.00 92.69 86 THR A CA 1
ATOM 627 C C . THR A 1 86 ? -3.554 -7.539 -17.079 1.00 92.69 86 THR A C 1
ATOM 629 O O . THR A 1 86 ? -4.253 -8.033 -17.962 1.00 92.69 86 THR A O 1
ATOM 632 N N . PHE A 1 87 ? -3.120 -8.254 -16.039 1.00 90.75 87 PHE A N 1
ATOM 633 C CA . PHE A 1 87 ? -3.388 -9.695 -15.909 1.00 90.75 87 PHE A CA 1
ATOM 634 C C . PHE A 1 87 ? -3.854 -10.124 -14.516 1.00 90.75 87 PHE A C 1
ATOM 636 O O . PHE A 1 87 ? -4.292 -11.259 -14.346 1.00 90.75 87 PHE A O 1
ATOM 643 N N . SER A 1 88 ? -3.767 -9.240 -13.525 1.00 91.06 88 SER A N 1
ATOM 644 C CA . SER A 1 88 ? -4.120 -9.522 -12.138 1.00 91.06 88 SER A CA 1
ATOM 645 C C . SER A 1 88 ? -4.801 -8.316 -11.498 1.00 91.06 88 SER A C 1
ATOM 647 O O . SER A 1 88 ? -4.741 -7.195 -12.009 1.00 91.06 88 SER A O 1
ATOM 649 N N . ARG A 1 89 ? -5.496 -8.582 -10.394 1.00 91.88 89 ARG A N 1
ATOM 650 C CA . ARG A 1 89 ? -6.086 -7.585 -9.501 1.00 91.88 89 ARG A CA 1
ATOM 651 C C . ARG A 1 89 ? -5.734 -7.948 -8.070 1.00 91.88 89 ARG A C 1
ATOM 653 O O . ARG A 1 89 ? -5.374 -9.093 -7.795 1.00 91.88 89 ARG A O 1
ATOM 660 N N . ASN A 1 90 ? -5.869 -6.970 -7.193 1.00 94.44 90 ASN A N 1
ATOM 661 C CA . ASN A 1 90 ? -5.707 -7.132 -5.763 1.00 94.44 90 ASN A CA 1
ATOM 662 C C . ASN A 1 90 ? -6.798 -6.353 -5.035 1.00 94.44 90 ASN A C 1
ATOM 664 O O . ASN A 1 90 ? -7.588 -5.651 -5.666 1.00 94.44 90 ASN A O 1
ATOM 668 N N . GLU A 1 91 ? -6.806 -6.468 -3.718 1.00 96.00 91 GLU A N 1
ATOM 669 C CA . GLU A 1 91 ? -7.623 -5.636 -2.849 1.00 96.00 91 GLU A CA 1
ATOM 670 C C . GLU A 1 91 ? -6.803 -5.181 -1.648 1.00 96.00 91 GLU A C 1
ATOM 672 O O . GLU A 1 91 ? -5.941 -5.918 -1.157 1.00 96.00 91 GLU A O 1
ATOM 677 N N . GLU A 1 92 ? -7.063 -3.954 -1.210 1.00 97.44 92 GLU A N 1
ATOM 678 C CA . GLU A 1 92 ? -6.502 -3.420 0.023 1.00 97.44 92 GLU A CA 1
ATOM 679 C C . GLU A 1 92 ? -7.242 -4.007 1.226 1.00 97.44 92 GLU A C 1
ATOM 681 O O . GLU A 1 92 ? -8.476 -4.033 1.286 1.00 97.44 92 GLU A O 1
ATOM 686 N N . VAL A 1 93 ? -6.469 -4.458 2.204 1.00 98.12 93 VAL A N 1
ATOM 687 C CA . VAL A 1 93 ? -6.934 -4.983 3.486 1.00 98.12 93 VAL A CA 1
ATOM 688 C C . VAL A 1 93 ? -6.160 -4.321 4.619 1.00 98.12 93 VAL A C 1
ATOM 690 O O . VAL A 1 93 ? -5.129 -3.680 4.411 1.00 98.12 93 VAL A O 1
ATOM 693 N N . ILE A 1 94 ? -6.644 -4.508 5.843 1.00 98.06 94 ILE A N 1
ATOM 694 C CA . ILE A 1 94 ? -5.871 -4.186 7.045 1.00 98.06 94 ILE A CA 1
ATOM 695 C C . ILE A 1 94 ? -5.235 -5.483 7.527 1.00 98.06 94 ILE A C 1
ATOM 697 O O . ILE A 1 94 ? -5.950 -6.363 8.001 1.00 98.06 94 ILE A O 1
ATOM 701 N N . SER A 1 95 ? -3.919 -5.623 7.390 1.00 95.56 95 SER A N 1
ATOM 702 C CA . SER A 1 95 ? -3.179 -6.823 7.793 1.00 95.56 95 SER A CA 1
ATOM 703 C C . SER A 1 95 ? -2.484 -6.636 9.139 1.00 95.56 95 SER A C 1
ATOM 705 O O . SER A 1 95 ? -2.016 -5.545 9.450 1.00 95.56 95 SER A O 1
ATOM 707 N N . TYR A 1 96 ? -2.425 -7.684 9.958 1.00 95.12 96 TYR A N 1
ATOM 708 C CA . TYR A 1 96 ? -1.850 -7.624 11.303 1.00 95.12 96 TYR A CA 1
ATOM 709 C C . TYR A 1 96 ? -1.333 -8.990 11.764 1.00 95.12 96 TYR A C 1
ATOM 711 O O . TYR A 1 96 ? -1.599 -10.038 11.165 1.00 95.12 96 TYR A O 1
ATOM 719 N N . THR A 1 97 ? -0.561 -8.982 12.850 1.00 92.44 97 THR A N 1
ATOM 720 C CA . THR A 1 97 ? -0.024 -10.199 13.474 1.00 92.44 97 THR A CA 1
ATOM 721 C C . THR A 1 97 ? -0.714 -10.470 14.803 1.00 92.44 97 THR A C 1
ATOM 723 O O . THR A 1 97 ? -1.214 -9.553 15.445 1.00 92.44 97 THR A O 1
ATOM 726 N N . SER A 1 98 ? -0.644 -11.704 15.299 1.00 93.31 98 SER A N 1
ATOM 727 C CA . SER A 1 98 ? -1.123 -12.042 16.646 1.00 93.31 98 SER A CA 1
ATOM 728 C C . SER A 1 98 ? -0.265 -11.478 17.791 1.00 93.31 98 SER A C 1
ATOM 730 O O . SER A 1 98 ? -0.489 -11.823 18.948 1.00 93.31 98 SER A O 1
ATOM 732 N N . LYS A 1 99 ? 0.767 -10.677 17.484 1.00 91.38 99 LYS A N 1
ATOM 733 C CA . LYS A 1 99 ? 1.713 -10.116 18.464 1.00 91.38 99 LYS A CA 1
ATOM 734 C C . LYS A 1 99 ? 1.373 -8.689 18.892 1.00 91.38 99 LYS A C 1
ATOM 736 O O . LYS A 1 99 ? 1.947 -8.224 19.872 1.00 91.38 99 LYS A O 1
ATOM 741 N N . THR A 1 100 ? 0.500 -7.994 18.161 1.00 91.94 100 THR A N 1
ATOM 742 C CA . THR A 1 100 ? 0.046 -6.652 18.550 1.00 91.94 100 THR A CA 1
ATOM 743 C C . THR A 1 100 ? -0.751 -6.711 19.861 1.00 91.94 100 THR A C 1
ATOM 745 O O . THR A 1 100 ? -1.553 -7.635 20.041 1.00 91.94 100 THR A O 1
ATOM 748 N N . PRO A 1 101 ? -0.576 -5.743 20.780 1.00 93.81 101 PRO A N 1
ATOM 749 C CA . PRO A 1 101 ? -1.424 -5.620 21.966 1.00 93.81 101 PRO A CA 1
ATOM 750 C C . PRO A 1 101 ? -2.910 -5.416 21.627 1.00 93.81 101 PRO A C 1
ATOM 752 O O . PRO A 1 101 ? -3.760 -5.768 22.441 1.00 93.81 101 PRO A O 1
ATOM 755 N N . PHE A 1 102 ? -3.234 -4.932 20.424 1.00 97.00 102 PHE A N 1
ATOM 756 C CA . PHE A 1 102 ? -4.606 -4.705 19.958 1.00 97.00 102 PHE A CA 1
ATOM 757 C C . PHE A 1 102 ? -5.244 -5.943 19.303 1.00 97.00 102 PHE A C 1
ATOM 759 O O . PHE A 1 102 ? -6.327 -5.851 18.728 1.00 97.00 102 PHE A O 1
ATOM 766 N N . TYR A 1 103 ? -4.604 -7.120 19.371 1.00 97.25 103 TYR A N 1
ATOM 767 C CA . TYR A 1 103 ? -5.042 -8.315 18.636 1.00 97.25 103 TYR A CA 1
ATOM 768 C C . TYR A 1 103 ? -6.498 -8.700 18.922 1.00 97.25 103 TYR A C 1
ATOM 770 O O . TYR A 1 103 ? -7.237 -9.041 18.002 1.00 97.25 103 TYR A O 1
ATOM 778 N N . ALA A 1 104 ? -6.926 -8.622 20.185 1.00 98.31 104 ALA A N 1
ATOM 779 C CA . ALA A 1 104 ? -8.287 -8.980 20.569 1.00 98.31 104 ALA A CA 1
ATOM 780 C C . ALA A 1 104 ? -9.336 -8.079 19.896 1.00 98.31 104 ALA A C 1
ATOM 782 O O . ALA A 1 104 ? -10.353 -8.579 19.419 1.00 98.31 104 ALA A O 1
ATOM 783 N N . ASP A 1 105 ? -9.089 -6.772 19.824 1.00 98.50 105 ASP A N 1
ATOM 784 C CA . ASP A 1 105 ? -10.019 -5.824 19.209 1.00 98.50 105 ASP A CA 1
ATOM 785 C C . ASP A 1 105 ? -9.935 -5.861 17.679 1.00 98.50 105 ASP A C 1
ATOM 787 O O . ASP A 1 105 ? -10.966 -5.801 17.009 1.00 98.50 105 ASP A O 1
ATOM 791 N N . LEU A 1 106 ? -8.750 -6.105 17.110 1.00 98.56 106 LEU A N 1
ATOM 792 C CA . LEU A 1 106 ? -8.600 -6.388 15.680 1.00 98.56 106 LEU A CA 1
ATOM 793 C C . LEU A 1 106 ? -9.354 -7.658 15.258 1.00 98.56 106 LEU A C 1
ATOM 795 O O . LEU A 1 106 ? -9.990 -7.655 14.206 1.00 98.56 106 LEU A O 1
ATOM 799 N N . GLU A 1 107 ? -9.369 -8.721 16.071 1.00 98.62 107 GLU A N 1
ATOM 800 C CA . GLU A 1 107 ? -10.175 -9.916 15.782 1.00 98.62 107 GLU A CA 1
ATOM 801 C C . GLU A 1 107 ? -11.679 -9.639 15.877 1.00 98.62 107 GLU A C 1
ATOM 803 O O . GLU A 1 107 ? -12.422 -10.063 14.992 1.00 98.62 107 GLU A O 1
ATOM 808 N N . LYS A 1 108 ? -12.142 -8.875 16.877 1.00 98.69 108 LYS A N 1
ATOM 809 C CA . LYS A 1 108 ? -13.549 -8.432 16.926 1.00 98.69 108 LYS A CA 1
ATOM 810 C C . LYS A 1 108 ? -13.912 -7.620 15.683 1.00 98.69 108 LYS A C 1
ATOM 812 O O . LYS A 1 108 ? -14.974 -7.830 15.098 1.00 98.69 108 LYS A O 1
ATOM 817 N N . ALA A 1 109 ? -13.026 -6.727 15.244 1.00 98.56 109 ALA A N 1
ATOM 818 C CA . ALA A 1 109 ? -13.221 -5.953 14.025 1.00 98.56 109 ALA A CA 1
ATOM 819 C C . ALA A 1 109 ? -13.242 -6.839 12.771 1.00 98.56 109 ALA A C 1
ATOM 821 O O . ALA A 1 109 ? -14.110 -6.671 11.914 1.00 98.56 109 ALA A O 1
ATOM 822 N N . ARG A 1 110 ? -12.349 -7.833 12.684 1.00 98.44 110 ARG A N 1
ATOM 823 C CA . ARG A 1 110 ? -12.320 -8.826 11.599 1.00 98.44 110 ARG A CA 1
ATOM 824 C C . ARG A 1 110 ? -13.611 -9.639 11.522 1.00 98.44 110 ARG A C 1
ATOM 826 O O . ARG A 1 110 ? -14.064 -9.961 10.427 1.00 98.44 110 ARG A O 1
ATOM 833 N N . LEU A 1 111 ? -14.193 -9.974 12.672 1.00 98.00 111 LEU A N 1
ATOM 834 C CA . LEU A 1 111 ? -15.469 -10.684 12.781 1.00 98.00 111 LEU A CA 1
ATOM 835 C C . LEU A 1 111 ? -16.690 -9.771 12.568 1.00 98.00 111 LEU A C 1
ATOM 837 O O . LEU A 1 111 ? -17.814 -10.265 12.510 1.00 98.00 111 LEU A O 1
ATOM 841 N N . GLY A 1 112 ? -16.486 -8.458 12.415 1.00 97.06 112 GLY A N 1
ATOM 842 C CA . GLY A 1 112 ? -17.553 -7.476 12.223 1.00 97.06 112 GLY A CA 1
ATOM 843 C C . GLY A 1 112 ? -18.323 -7.129 13.500 1.00 97.06 112 GLY A C 1
ATOM 844 O O . GLY A 1 112 ? -19.396 -6.536 13.417 1.00 97.06 112 GLY A O 1
ATOM 845 N N . GLU A 1 113 ? -17.801 -7.487 14.674 1.00 98.31 113 GLU A N 1
ATOM 846 C CA . GLU A 1 113 ? -18.425 -7.200 15.972 1.00 98.31 113 GLU A CA 1
ATOM 847 C C . GLU A 1 113 ? -18.263 -5.729 16.375 1.00 98.31 113 GLU A C 1
ATOM 849 O O . GLU A 1 113 ? -19.137 -5.161 17.032 1.00 98.31 113 GLU A O 1
ATOM 854 N N . ILE A 1 114 ? -17.159 -5.102 15.959 1.00 98.12 114 ILE A N 1
ATOM 855 C CA . ILE A 1 114 ? -16.892 -3.670 16.132 1.00 98.12 114 ILE A CA 1
ATOM 856 C C . ILE A 1 114 ? -16.357 -3.054 14.830 1.00 98.12 114 ILE A C 1
ATOM 858 O O . ILE A 1 114 ? -15.794 -3.766 13.998 1.00 98.12 114 ILE A O 1
ATOM 862 N N . PRO A 1 115 ? -16.496 -1.734 14.620 1.00 98.06 115 PRO A N 1
ATOM 863 C CA . PRO A 1 115 ? -15.926 -1.084 13.446 1.00 98.06 115 PRO A CA 1
ATOM 864 C C . PRO A 1 115 ? -14.395 -1.103 13.481 1.00 98.06 115 PRO A C 1
ATOM 866 O O . PRO A 1 115 ? -13.787 -0.667 14.458 1.00 98.06 115 PRO A O 1
ATOM 869 N N . TRP A 1 116 ? -13.761 -1.533 12.388 1.00 98.38 116 TRP A N 1
ATOM 870 C CA . TRP A 1 116 ? -12.297 -1.552 12.265 1.00 98.38 116 TRP A CA 1
ATOM 871 C C . TRP A 1 116 ? -11.674 -0.175 12.504 1.00 98.38 116 TRP A C 1
ATOM 873 O O . TRP A 1 116 ? -10.641 -0.059 13.157 1.00 98.38 116 TRP A O 1
ATOM 883 N N . HIS A 1 117 ? -12.336 0.880 12.027 1.00 97.81 117 HIS A N 1
ATOM 884 C CA . HIS A 1 117 ? -11.835 2.238 12.154 1.00 97.81 117 HIS A CA 1
ATOM 885 C C . HIS A 1 117 ? -11.899 2.746 13.596 1.00 97.81 117 HIS A C 1
ATOM 887 O O . HIS A 1 117 ? -11.243 3.728 13.889 1.00 97.81 117 HIS A O 1
ATOM 893 N N . HIS A 1 118 ? -12.643 2.109 14.510 1.00 97.25 118 HIS A N 1
ATOM 894 C CA . HIS A 1 118 ? -12.541 2.448 15.932 1.00 97.25 118 HIS A CA 1
ATOM 895 C C . HIS A 1 118 ? -11.204 1.970 16.492 1.00 97.25 118 HIS A C 1
ATOM 897 O O . HIS A 1 118 ? -10.474 2.781 17.052 1.00 97.25 118 HIS A O 1
ATOM 903 N N . VAL A 1 119 ? -10.849 0.707 16.239 1.00 98.06 119 VAL A N 1
ATOM 904 C CA . VAL A 1 119 ? -9.607 0.089 16.731 1.00 98.06 119 VAL A CA 1
ATOM 905 C C . VAL A 1 119 ? -8.376 0.837 16.218 1.00 98.06 119 VAL A C 1
ATOM 907 O O . VAL A 1 119 ? -7.500 1.202 16.992 1.00 98.06 119 VAL A O 1
ATOM 910 N N . LEU A 1 120 ? -8.339 1.141 14.915 1.00 97.31 120 LEU A N 1
ATOM 911 C CA . LEU A 1 120 ? -7.197 1.818 14.282 1.00 97.31 120 LEU A CA 1
ATOM 912 C C . LEU A 1 120 ? -6.996 3.266 14.758 1.00 97.31 120 LEU A C 1
ATOM 914 O O . LEU A 1 120 ? -5.949 3.851 14.504 1.00 97.31 120 LEU A O 1
ATOM 918 N N . THR A 1 121 ? -7.997 3.848 15.421 1.00 95.88 121 THR A N 1
ATOM 919 C CA . THR A 1 121 ? -7.957 5.224 15.938 1.00 95.88 121 THR A CA 1
ATOM 920 C C . THR A 1 121 ? -7.745 5.290 17.450 1.00 95.88 121 THR A C 1
ATOM 922 O O . THR A 1 121 ? -7.785 6.381 18.030 1.00 95.88 121 THR A O 1
ATOM 925 N N . GLU A 1 122 ? -7.529 4.141 18.099 1.00 95.38 122 GLU A N 1
ATOM 926 C CA . GLU A 1 122 ? -7.285 4.075 19.535 1.00 95.38 122 GLU A CA 1
ATOM 927 C C . GLU A 1 122 ? -5.960 4.755 19.917 1.00 95.38 122 GLU A C 1
ATOM 929 O O . GLU A 1 122 ? -4.963 4.660 19.194 1.00 95.38 122 GLU A O 1
ATOM 934 N N . PRO A 1 123 ? -5.904 5.440 21.075 1.00 92.94 123 PRO A N 1
ATOM 935 C CA . PRO A 1 123 ? -4.666 6.037 21.553 1.00 92.94 123 PRO A CA 1
ATOM 936 C C . PRO A 1 123 ? -3.536 5.008 21.668 1.00 92.94 123 PRO A C 1
ATOM 938 O O . PRO A 1 123 ? -3.652 4.014 22.381 1.00 92.94 123 PRO A O 1
ATOM 941 N N . GLY A 1 124 ? -2.413 5.290 21.007 1.00 90.88 124 GLY A N 1
ATOM 942 C CA . GLY A 1 124 ? -1.235 4.422 21.014 1.00 90.88 124 GLY A CA 1
ATOM 943 C C . GLY A 1 124 ? -1.224 3.341 19.930 1.00 90.88 124 GLY A C 1
ATOM 944 O O . GLY A 1 124 ? -0.223 2.636 19.841 1.00 90.88 124 GLY A O 1
ATOM 945 N N . PHE A 1 125 ? -2.270 3.237 19.104 1.00 94.00 125 PHE A N 1
ATOM 946 C CA . PHE A 1 125 ? -2.276 2.359 17.935 1.00 94.00 125 PHE A CA 1
ATOM 947 C C . PHE A 1 125 ? -1.277 2.854 16.877 1.00 94.00 125 PHE A C 1
ATOM 949 O O . PHE A 1 125 ? -1.269 4.034 16.517 1.00 94.00 125 PHE A O 1
ATOM 956 N N . VAL A 1 126 ? -0.441 1.954 16.357 1.00 91.88 126 VAL A N 1
ATOM 957 C CA . VAL A 1 126 ? 0.526 2.244 15.290 1.00 91.88 126 VAL A CA 1
ATOM 958 C C . VAL A 1 126 ? 0.052 1.626 13.979 1.00 91.88 126 VAL A C 1
ATOM 960 O O . VAL A 1 126 ? 0.178 0.421 13.758 1.00 91.88 126 VAL A O 1
ATOM 963 N N . LEU A 1 127 ? -0.455 2.464 13.078 1.00 93.38 127 LEU A N 1
ATOM 964 C CA . LEU A 1 127 ? -0.847 2.069 11.728 1.00 93.38 127 LEU A CA 1
ATOM 965 C C . LEU A 1 127 ? 0.315 2.273 10.745 1.00 93.38 127 LEU A C 1
ATOM 967 O O . LEU A 1 127 ? 0.976 3.307 10.761 1.00 93.38 127 LEU A O 1
ATOM 971 N N . GLY A 1 128 ? 0.571 1.282 9.891 1.00 92.31 128 GLY A N 1
ATOM 972 C CA . GLY A 1 128 ? 1.637 1.328 8.888 1.00 92.31 128 GLY A CA 1
ATOM 973 C C . GLY A 1 128 ? 1.147 1.297 7.441 1.00 92.31 128 GLY A C 1
ATOM 974 O O . GLY A 1 128 ? 0.102 0.728 7.123 1.00 92.31 128 GLY A O 1
ATOM 975 N N . ARG A 1 129 ? 1.953 1.858 6.541 1.00 92.62 129 ARG A N 1
ATOM 976 C CA . ARG A 1 129 ? 1.828 1.779 5.077 1.00 92.62 129 ARG A CA 1
ATOM 977 C C . ARG A 1 129 ? 3.192 2.002 4.419 1.00 92.62 129 ARG A C 1
ATOM 979 O O . ARG A 1 129 ? 4.136 2.450 5.063 1.00 92.62 129 ARG A O 1
ATOM 986 N N . THR A 1 130 ? 3.312 1.720 3.128 1.00 92.19 130 THR A N 1
ATOM 987 C CA . THR A 1 130 ? 4.518 2.072 2.361 1.00 92.19 130 THR A CA 1
ATOM 988 C C . THR A 1 130 ? 4.535 3.559 1.974 1.00 92.19 130 THR A C 1
ATOM 990 O O . THR A 1 130 ? 3.547 4.277 2.138 1.00 92.19 130 THR A O 1
ATOM 993 N N . ASP A 1 131 ? 5.670 4.046 1.463 1.00 92.75 131 ASP A N 1
ATOM 994 C CA . ASP A 1 131 ? 5.822 5.441 1.028 1.00 92.75 131 ASP A CA 1
ATOM 995 C C . ASP A 1 131 ? 4.913 5.740 -0.185 1.00 92.75 131 ASP A C 1
ATOM 997 O O . ASP A 1 131 ? 5.076 5.121 -1.242 1.00 92.75 131 ASP A O 1
ATOM 1001 N N . PRO A 1 132 ? 3.981 6.706 -0.078 1.00 95.06 132 PRO A N 1
ATOM 1002 C CA . PRO A 1 132 ? 3.013 7.012 -1.128 1.00 95.06 132 PRO A CA 1
ATOM 1003 C C . PRO A 1 132 ? 3.642 7.674 -2.359 1.00 95.06 132 PRO A C 1
ATOM 1005 O O . PRO A 1 132 ? 2.983 7.798 -3.385 1.00 95.06 132 PRO A O 1
ATOM 1008 N N . ASN A 1 133 ? 4.895 8.125 -2.287 1.00 94.38 133 ASN A N 1
ATOM 1009 C CA . ASN A 1 133 ? 5.583 8.711 -3.437 1.00 94.38 133 ASN A CA 1
ATOM 1010 C C . ASN A 1 133 ? 6.270 7.653 -4.303 1.00 94.38 133 ASN A C 1
ATOM 1012 O O . ASN A 1 133 ? 6.581 7.924 -5.461 1.00 94.38 133 ASN A O 1
ATOM 1016 N N . THR A 1 134 ? 6.544 6.470 -3.748 1.00 94.19 134 THR A N 1
ATOM 1017 C CA . THR A 1 134 ? 7.346 5.440 -4.424 1.00 94.19 134 THR A CA 1
ATOM 1018 C C . THR A 1 134 ? 6.606 4.116 -4.604 1.00 94.19 134 THR A C 1
ATOM 1020 O O . THR A 1 134 ? 6.986 3.322 -5.472 1.00 94.19 134 THR A O 1
ATOM 1023 N N . ASP A 1 135 ? 5.536 3.875 -3.843 1.00 93.94 135 ASP A N 1
ATOM 1024 C CA . ASP A 1 135 ? 4.817 2.604 -3.816 1.00 93.94 135 ASP A CA 1
ATOM 1025 C C . ASP A 1 135 ? 3.298 2.779 -3.994 1.00 93.94 135 ASP A C 1
ATOM 1027 O O . ASP A 1 135 ? 2.677 3.505 -3.209 1.00 93.94 135 ASP A O 1
ATOM 1031 N N . PRO A 1 136 ? 2.672 2.054 -4.944 1.00 95.19 136 PRO A N 1
ATOM 1032 C CA . PRO A 1 136 ? 1.223 1.945 -5.031 1.00 95.19 136 PRO A CA 1
ATOM 1033 C C . PRO A 1 136 ? 0.497 1.586 -3.747 1.00 95.19 136 PRO A C 1
ATOM 1035 O O . PRO A 1 136 ? -0.509 2.225 -3.448 1.00 95.19 136 PRO A O 1
ATOM 1038 N N . GLY A 1 137 ? 1.031 0.671 -2.931 1.00 93.44 137 GLY A N 1
ATOM 1039 C CA . GLY A 1 137 ? 0.388 0.352 -1.646 1.00 93.44 137 GLY A CA 1
ATOM 1040 C C . GLY A 1 137 ? 0.297 1.571 -0.716 1.00 93.44 137 GLY A C 1
ATOM 1041 O O . GLY A 1 137 ? -0.642 1.717 0.064 1.00 93.44 137 GLY A O 1
ATOM 1042 N N . GLY A 1 138 ? 1.238 2.510 -0.846 1.00 94.25 138 GLY A N 1
ATOM 1043 C CA . GLY A 1 138 ? 1.341 3.677 0.018 1.00 94.25 138 GLY A CA 1
ATOM 1044 C C . GLY A 1 138 ? 0.296 4.725 -0.322 1.00 94.25 138 GLY A C 1
ATOM 1045 O O . GLY A 1 138 ? -0.330 5.289 0.576 1.00 94.25 138 GLY A O 1
ATOM 1046 N N . TYR A 1 139 ? 0.086 4.979 -1.617 1.00 95.88 139 TYR A N 1
ATOM 1047 C CA . TYR A 1 139 ? -0.940 5.917 -2.063 1.00 95.88 139 TYR A CA 1
ATOM 1048 C C . TYR A 1 139 ? -2.339 5.291 -2.114 1.00 95.88 139 TYR A C 1
ATOM 1050 O O . TYR A 1 139 ? -3.321 6.005 -1.911 1.00 95.88 139 TYR A O 1
ATOM 1058 N N . TYR A 1 140 ? -2.460 3.972 -2.294 1.00 96.06 140 TYR A N 1
ATOM 1059 C CA . TYR A 1 140 ? -3.735 3.273 -2.135 1.00 96.06 140 TYR A CA 1
ATOM 1060 C C . TYR A 1 140 ? -4.232 3.320 -0.693 1.00 96.06 140 TYR A C 1
ATOM 1062 O O . TYR A 1 140 ? -5.405 3.623 -0.503 1.00 96.06 140 TYR A O 1
ATOM 1070 N N . ALA A 1 141 ? -3.366 3.194 0.316 1.00 96.31 141 ALA A N 1
ATOM 1071 C CA . ALA A 1 141 ? -3.748 3.427 1.713 1.00 96.31 141 ALA A CA 1
ATOM 1072 C C . ALA A 1 141 ? -4.406 4.809 1.931 1.00 96.31 141 ALA A C 1
ATOM 1074 O O . ALA A 1 141 ? -5.439 4.913 2.595 1.00 96.31 141 ALA A O 1
ATOM 1075 N N . LEU A 1 142 ? -3.865 5.866 1.306 1.00 97.00 142 LEU A N 1
ATOM 1076 C CA . LEU A 1 142 ? -4.459 7.210 1.353 1.00 97.00 142 LEU A CA 1
ATOM 1077 C C . LEU A 1 142 ? -5.844 7.252 0.687 1.00 97.00 142 LEU A C 1
ATOM 1079 O O . LEU A 1 142 ? -6.759 7.904 1.196 1.00 97.00 142 LEU A O 1
ATOM 1083 N N . PHE A 1 143 ? -6.024 6.554 -0.439 1.00 96.38 143 PHE A N 1
ATOM 1084 C CA . PHE A 1 143 ? -7.330 6.448 -1.093 1.00 96.38 143 PHE A CA 1
ATOM 1085 C C . PHE A 1 143 ? -8.343 5.693 -0.246 1.00 96.38 143 PHE A C 1
ATOM 1087 O O . PHE A 1 143 ? -9.455 6.191 -0.076 1.00 96.38 143 PHE A O 1
ATOM 1094 N N . VAL A 1 144 ? -7.957 4.551 0.326 1.00 97.69 144 VAL A N 1
ATOM 1095 C CA . VAL A 1 144 ? -8.810 3.766 1.224 1.00 97.69 144 VAL A CA 1
ATOM 1096 C C . VAL A 1 144 ? -9.298 4.636 2.379 1.00 97.69 144 VAL A C 1
ATOM 1098 O O . VAL A 1 144 ? -10.497 4.669 2.643 1.00 97.69 144 VAL A O 1
ATOM 1101 N N . ALA A 1 145 ? -8.409 5.391 3.031 1.00 97.62 145 ALA A N 1
ATOM 1102 C CA . ALA A 1 145 ? -8.775 6.248 4.158 1.00 97.62 145 ALA A CA 1
ATOM 1103 C C . ALA A 1 145 ? -9.791 7.341 3.771 1.00 97.62 145 ALA A C 1
ATOM 1105 O O . ALA A 1 145 ? -10.784 7.549 4.470 1.00 97.62 145 ALA A O 1
ATOM 1106 N N . ARG A 1 146 ? -9.607 7.998 2.618 1.00 96.88 146 ARG A N 1
ATOM 1107 C CA . ARG A 1 146 ? -10.532 9.037 2.115 1.00 96.88 146 ARG A CA 1
ATOM 1108 C C . ARG A 1 146 ? -11.871 8.472 1.648 1.00 96.88 146 ARG A C 1
ATOM 1110 O O . ARG A 1 146 ? -12.923 9.082 1.859 1.00 96.88 146 ARG A O 1
ATOM 1117 N N . LEU A 1 147 ? -11.842 7.304 1.012 1.00 96.88 147 LEU A N 1
ATOM 1118 C CA . LEU A 1 147 ? -13.050 6.578 0.634 1.00 96.88 147 LEU A CA 1
ATOM 1119 C C . LEU A 1 147 ? -13.808 6.120 1.882 1.00 96.88 147 LEU A C 1
ATOM 1121 O O . LEU A 1 147 ? -15.026 6.263 1.918 1.00 96.88 147 LEU A O 1
ATOM 1125 N N . ALA A 1 148 ? -13.111 5.657 2.924 1.00 97.75 148 ALA A N 1
ATOM 1126 C CA . ALA A 1 148 ? -13.705 5.287 4.206 1.00 97.75 148 ALA A CA 1
ATOM 1127 C C . ALA A 1 148 ? -14.403 6.476 4.878 1.00 97.75 148 ALA A C 1
ATOM 1129 O O . ALA A 1 148 ? -15.543 6.335 5.316 1.00 97.75 148 ALA A O 1
ATOM 1130 N N . GLU A 1 149 ? -13.773 7.654 4.901 1.00 97.56 149 GLU A N 1
ATOM 1131 C CA . GLU A 1 149 ? -14.390 8.889 5.409 1.00 97.56 149 GLU A CA 1
ATOM 1132 C C . GLU A 1 149 ? -15.740 9.174 4.736 1.00 97.56 149 GLU A C 1
ATOM 1134 O O . GLU A 1 149 ? -16.753 9.383 5.411 1.00 97.56 149 GLU A O 1
ATOM 1139 N N . SER A 1 150 ? -15.777 9.094 3.404 1.00 96.12 150 SER A N 1
ATOM 1140 C CA . SER A 1 150 ? -17.002 9.314 2.628 1.00 96.12 150 SER A CA 1
ATOM 1141 C C . SER A 1 150 ? -18.028 8.191 2.823 1.00 96.12 150 SER A C 1
ATOM 1143 O O . SER A 1 150 ? -19.223 8.451 2.974 1.00 96.12 150 SER A O 1
ATOM 1145 N N . TYR A 1 151 ? -17.570 6.938 2.839 1.00 96.75 151 TYR A N 1
ATOM 1146 C CA . TYR A 1 151 ? -18.401 5.739 2.932 1.00 96.75 151 TYR A CA 1
ATOM 1147 C C . TYR A 1 151 ? -19.097 5.623 4.293 1.00 96.75 151 TYR A C 1
ATOM 1149 O O . TYR A 1 151 ? -20.308 5.403 4.350 1.00 96.75 151 TYR A O 1
ATOM 1157 N N . TYR A 1 152 ? -18.357 5.831 5.385 1.00 97.38 152 TYR A N 1
ATOM 1158 C CA . TYR A 1 152 ? -18.893 5.791 6.748 1.00 97.38 152 TYR A CA 1
ATOM 1159 C C . TYR A 1 152 ? -19.520 7.119 7.188 1.00 97.38 152 TYR A C 1
ATOM 1161 O O . TYR A 1 152 ? -20.196 7.155 8.214 1.00 97.38 152 TYR A O 1
ATOM 1169 N N . ARG A 1 153 ? -19.355 8.192 6.398 1.00 97.44 153 ARG A N 1
ATOM 1170 C CA . ARG A 1 153 ? -19.843 9.551 6.694 1.00 97.44 153 ARG A CA 1
ATOM 1171 C C . ARG A 1 153 ? -19.306 10.074 8.027 1.00 97.44 153 ARG A C 1
ATOM 1173 O O . ARG A 1 153 ? -20.058 10.626 8.829 1.00 97.44 153 ARG A O 1
ATOM 1180 N N . ILE A 1 154 ? -18.008 9.888 8.247 1.00 97.69 154 ILE A N 1
ATOM 1181 C CA . ILE A 1 154 ? -17.297 10.326 9.452 1.00 97.69 154 ILE A CA 1
ATOM 1182 C C . ILE A 1 154 ? -16.304 11.413 9.028 1.00 97.69 154 ILE A C 1
ATOM 1184 O O . ILE A 1 154 ? -15.211 11.074 8.573 1.00 97.69 154 ILE A O 1
ATOM 1188 N N . PRO A 1 155 ? -16.671 12.706 9.128 1.00 97.38 155 PRO A N 1
ATOM 1189 C CA . PRO A 1 155 ? -15.789 13.798 8.729 1.00 97.38 155 PRO A CA 1
ATOM 1190 C C . PRO A 1 155 ? -14.454 13.749 9.481 1.00 97.38 155 PRO A C 1
ATOM 1192 O O . PRO A 1 155 ? -14.445 13.585 10.701 1.00 97.38 155 PRO A O 1
ATOM 1195 N N . GLY A 1 156 ? -13.345 13.906 8.761 1.00 96.81 156 GLY A N 1
ATOM 1196 C CA . GLY A 1 156 ? -11.989 13.876 9.314 1.00 96.81 156 GLY A CA 1
ATOM 1197 C C . GLY A 1 156 ? -11.437 12.476 9.593 1.00 96.81 156 GLY A C 1
ATOM 1198 O O . GLY A 1 156 ? -10.335 12.364 10.129 1.00 96.81 156 GLY A O 1
ATOM 1199 N N . LEU A 1 157 ? -12.153 11.400 9.235 1.00 97.62 157 LEU A N 1
ATOM 1200 C CA . LEU A 1 157 ? -11.680 10.035 9.484 1.00 97.62 157 LEU A CA 1
ATOM 1201 C C . LEU A 1 157 ? -10.339 9.748 8.797 1.00 97.62 157 LEU A C 1
ATOM 1203 O O . LEU A 1 157 ? -9.493 9.085 9.394 1.00 97.62 157 LEU A O 1
ATOM 1207 N N . ALA A 1 158 ? -10.116 10.243 7.575 1.00 96.62 158 ALA A N 1
ATOM 1208 C CA . ALA A 1 158 ? -8.858 9.993 6.878 1.00 96.62 158 ALA A CA 1
ATOM 1209 C C . ALA A 1 158 ? -7.662 10.617 7.615 1.00 96.62 158 ALA A C 1
ATOM 1211 O O . ALA A 1 158 ? -6.628 9.970 7.766 1.00 96.62 158 ALA A O 1
ATOM 1212 N N . GLU A 1 159 ? -7.828 11.843 8.117 1.00 95.62 159 GLU A N 1
ATOM 1213 C CA . GLU A 1 159 ? -6.811 12.549 8.902 1.00 95.62 159 GLU A CA 1
ATOM 1214 C C . GLU A 1 159 ? -6.599 11.901 10.277 1.00 95.62 159 GLU A C 1
ATOM 1216 O O . GLU A 1 159 ? -5.471 11.829 10.752 1.00 95.62 159 GLU A O 1
ATOM 1221 N N . HIS A 1 160 ? -7.645 11.367 10.912 1.00 95.31 160 HIS A N 1
ATOM 1222 C CA . HIS A 1 160 ? -7.484 10.653 12.184 1.00 95.31 160 HIS A CA 1
ATOM 1223 C C . HIS A 1 160 ? -6.739 9.323 12.007 1.00 95.31 160 HIS A C 1
ATOM 1225 O O . HIS A 1 160 ? -5.956 8.941 12.871 1.00 95.31 160 HIS A O 1
ATOM 1231 N N . LEU A 1 161 ? -6.966 8.624 10.890 1.00 95.69 161 LEU A N 1
ATOM 1232 C CA . LEU A 1 161 ? -6.277 7.370 10.579 1.00 95.69 161 LEU A CA 1
ATOM 1233 C C . LEU A 1 161 ? -4.819 7.583 10.160 1.00 95.69 161 LEU A C 1
ATOM 1235 O O . LEU A 1 161 ? -3.965 6.817 10.594 1.00 95.69 161 LEU A O 1
ATOM 1239 N N . LEU A 1 162 ? -4.557 8.555 9.276 1.00 94.25 162 LEU A N 1
ATOM 1240 C CA . LEU A 1 162 ? -3.277 8.676 8.561 1.00 94.25 162 LEU A CA 1
ATOM 1241 C C . LEU A 1 162 ? -2.572 10.043 8.709 1.00 94.25 162 LEU A C 1
ATOM 1243 O O . LEU A 1 162 ? -1.545 10.316 8.081 1.00 94.25 162 LEU A O 1
ATOM 1247 N N . GLY A 1 163 ? -3.140 10.967 9.485 1.00 93.31 163 GLY A N 1
ATOM 1248 C CA . GLY A 1 163 ? -2.639 12.335 9.581 1.00 93.31 163 GLY A CA 1
ATOM 1249 C C . GLY A 1 163 ? -2.504 12.999 8.207 1.00 93.31 163 GLY A C 1
ATOM 1250 O O . GLY A 1 163 ? -3.389 12.927 7.354 1.00 93.31 163 GLY A O 1
ATOM 1251 N N . SER A 1 164 ? -1.368 13.662 7.980 1.00 93.69 164 SER A N 1
ATOM 1252 C CA . SER A 1 164 ? -1.033 14.207 6.662 1.00 93.69 164 SER A CA 1
ATOM 1253 C C . SER A 1 164 ? -0.642 13.102 5.674 1.00 93.69 164 SER A C 1
ATOM 1255 O O . SER A 1 164 ? 0.071 12.179 6.056 1.00 93.69 164 SER A O 1
ATOM 1257 N N . ASP A 1 165 ? -0.917 13.280 4.377 1.00 92.50 165 ASP A N 1
ATOM 1258 C CA . ASP A 1 165 ? -0.512 12.338 3.311 1.00 92.50 165 ASP A CA 1
ATOM 1259 C C . ASP A 1 165 ? 0.976 11.921 3.362 1.00 92.50 165 ASP A C 1
ATOM 1261 O O . ASP A 1 165 ? 1.341 10.824 2.939 1.00 92.50 165 ASP A O 1
ATOM 1265 N N . GLN A 1 166 ? 1.842 12.789 3.889 1.00 90.56 166 GLN A N 1
ATOM 1266 C CA . GLN A 1 166 ? 3.290 12.592 4.004 1.00 90.56 166 GLN A CA 1
ATOM 1267 C C . GLN A 1 166 ? 3.743 12.276 5.440 1.00 90.56 166 GLN A C 1
ATOM 1269 O O . GLN A 1 166 ? 4.900 12.523 5.773 1.00 90.56 166 GLN A O 1
ATOM 1274 N N . ASN A 1 167 ? 2.850 11.777 6.304 1.00 90.25 167 ASN A N 1
ATOM 1275 C CA . ASN A 1 167 ? 3.164 11.467 7.697 1.00 90.25 167 ASN A CA 1
ATOM 1276 C C . ASN A 1 167 ? 4.274 10.399 7.778 1.00 90.25 167 ASN A C 1
ATOM 1278 O O . ASN A 1 167 ? 4.018 9.233 7.469 1.00 90.25 167 ASN A O 1
ATOM 1282 N N . PRO A 1 168 ? 5.499 10.748 8.218 1.00 87.50 168 PRO A N 1
ATOM 1283 C CA . PRO A 1 168 ? 6.604 9.797 8.248 1.00 87.50 168 PRO A CA 1
ATOM 1284 C C . PRO A 1 168 ? 6.428 8.716 9.322 1.00 87.50 168 PRO A C 1
ATOM 1286 O O . PRO A 1 168 ? 7.102 7.694 9.247 1.00 87.50 168 PRO A O 1
ATOM 1289 N N . ALA A 1 169 ? 5.545 8.918 10.309 1.00 85.94 169 ALA A N 1
ATOM 1290 C CA . ALA A 1 169 ? 5.307 7.947 11.378 1.00 85.94 169 ALA A CA 1
ATOM 1291 C C . ALA A 1 169 ? 4.618 6.662 10.885 1.00 85.94 169 ALA A C 1
ATOM 1293 O O . ALA A 1 169 ? 4.766 5.617 11.509 1.00 85.94 169 ALA A O 1
ATOM 1294 N N . GLU A 1 170 ? 3.905 6.729 9.759 1.00 85.69 170 GLU A N 1
ATOM 1295 C CA . GLU A 1 170 ? 3.214 5.582 9.155 1.00 85.69 170 GLU A CA 1
ATOM 1296 C C . GLU A 1 170 ? 4.027 4.898 8.061 1.00 85.69 170 GLU A C 1
ATOM 1298 O O . GLU A 1 170 ? 3.676 3.798 7.638 1.00 85.69 170 GLU A O 1
ATOM 1303 N N . VAL A 1 171 ? 5.085 5.544 7.561 1.00 87.81 171 VAL A N 1
ATOM 1304 C CA . VAL A 1 171 ? 5.884 5.015 6.453 1.00 87.81 171 VAL A CA 1
ATOM 1305 C C . VAL A 1 171 ? 6.810 3.927 6.984 1.00 87.81 171 VAL A C 1
ATOM 1307 O O . VAL A 1 171 ? 7.870 4.197 7.550 1.00 87.81 171 VAL A O 1
ATOM 1310 N N . ILE A 1 172 ? 6.403 2.678 6.779 1.00 82.00 172 ILE A N 1
ATOM 1311 C CA . ILE A 1 172 ? 7.094 1.488 7.270 1.00 82.00 172 ILE A CA 1
ATOM 1312 C C . ILE A 1 172 ? 7.492 0.624 6.066 1.00 82.00 172 ILE A C 1
ATOM 1314 O O . ILE A 1 172 ? 6.629 0.222 5.281 1.00 82.00 172 ILE A O 1
ATOM 1318 N N . PRO A 1 173 ? 8.792 0.331 5.874 1.00 71.25 173 PRO A N 1
ATOM 1319 C CA . PRO A 1 173 ? 9.238 -0.497 4.764 1.00 71.25 173 PRO A CA 1
ATOM 1320 C C . PRO A 1 173 ? 8.887 -1.980 5.000 1.00 71.25 173 PRO A C 1
ATOM 1322 O O . PRO A 1 173 ? 9.010 -2.470 6.126 1.00 71.25 173 PRO A O 1
ATOM 1325 N N . PRO A 1 174 ? 8.517 -2.735 3.951 1.00 68.69 174 PRO A N 1
ATOM 1326 C CA . PRO A 1 174 ? 8.401 -4.188 4.034 1.00 68.69 174 PRO A CA 1
ATOM 1327 C C . PRO A 1 174 ? 9.753 -4.860 4.373 1.00 68.69 174 PRO A C 1
ATOM 1329 O O . PRO A 1 174 ? 10.808 -4.318 4.032 1.00 68.69 174 PRO A O 1
ATOM 1332 N N . PRO A 1 175 ? 9.761 -6.072 4.963 1.00 65.81 175 PRO A N 1
ATOM 1333 C CA . PRO A 1 175 ? 8.596 -6.877 5.322 1.00 65.81 175 PRO A CA 1
ATOM 1334 C C . PRO A 1 175 ? 7.936 -6.396 6.620 1.00 65.81 175 PRO A C 1
ATOM 1336 O O . PRO A 1 175 ? 8.603 -6.209 7.634 1.00 65.81 175 PRO A O 1
ATOM 1339 N N . PHE A 1 176 ? 6.603 -6.325 6.627 1.00 63.16 176 PHE A N 1
ATOM 1340 C CA . PHE A 1 176 ? 5.797 -5.928 7.795 1.00 63.16 176 PHE A CA 1
ATOM 1341 C C . PHE A 1 176 ? 5.829 -6.946 8.954 1.00 63.16 176 PHE A C 1
ATOM 1343 O O . PHE A 1 176 ? 5.142 -6.787 9.958 1.00 63.16 176 PHE A O 1
ATOM 1350 N N . THR A 1 177 ? 6.613 -8.019 8.808 1.00 55.34 177 THR A N 1
ATOM 1351 C CA . THR A 1 177 ? 6.595 -9.210 9.663 1.00 55.34 177 THR A CA 1
ATOM 1352 C C . THR A 1 177 ? 7.949 -9.604 10.253 1.00 55.34 177 THR A C 1
ATOM 1354 O O . THR A 1 177 ? 7.996 -10.572 11.018 1.00 55.34 177 THR A O 1
ATOM 1357 N N . LYS A 1 178 ? 9.060 -8.896 9.971 1.00 47.22 178 LYS A N 1
ATOM 1358 C CA . LYS A 1 178 ? 10.390 -9.319 10.459 1.00 47.22 178 LYS A CA 1
ATOM 1359 C C . LYS A 1 178 ? 11.140 -8.311 11.333 1.00 47.22 178 LYS A C 1
ATOM 1361 O O . LYS A 1 178 ? 11.408 -7.175 10.970 1.00 47.22 178 LYS A O 1
ATOM 1366 N N . THR A 1 179 ? 11.532 -8.867 12.479 1.00 42.69 179 THR A N 1
ATOM 1367 C CA . THR A 1 179 ? 12.421 -8.426 13.555 1.00 42.69 179 THR A CA 1
ATOM 1368 C C . THR A 1 179 ? 13.691 -7.715 13.081 1.00 42.69 179 THR A C 1
ATOM 1370 O O . THR A 1 179 ? 14.594 -8.337 12.521 1.00 42.69 179 THR A O 1
ATOM 1373 N N . GLY A 1 180 ? 13.760 -6.426 13.402 1.00 45.50 180 GLY A N 1
ATOM 1374 C CA . GLY A 1 180 ? 14.889 -5.503 13.286 1.00 45.50 180 GLY A CA 1
ATOM 1375 C C . GLY A 1 180 ? 14.558 -4.226 14.075 1.00 45.50 180 GLY A C 1
ATOM 1376 O O . GLY A 1 180 ? 13.490 -4.146 14.672 1.00 45.50 180 GLY A O 1
ATOM 1377 N N . ALA A 1 181 ? 15.442 -3.226 14.099 1.00 41.62 181 ALA A N 1
ATOM 1378 C CA . ALA A 1 181 ? 15.303 -2.017 14.933 1.00 41.62 181 ALA A CA 1
ATOM 1379 C C . ALA A 1 181 ? 14.196 -1.018 14.497 1.00 41.62 181 ALA A C 1
ATOM 1381 O O . ALA A 1 181 ? 14.218 0.136 14.920 1.00 41.62 181 ALA A O 1
ATOM 1382 N N . GLY A 1 182 ? 13.259 -1.432 13.639 1.00 51.38 182 GLY A N 1
ATOM 1383 C CA . GLY A 1 182 ? 12.106 -0.628 13.224 1.00 51.38 182 GLY A CA 1
ATOM 1384 C C . GLY A 1 182 ? 10.873 -0.937 14.073 1.00 51.38 182 GLY A C 1
ATOM 1385 O O . GLY A 1 182 ? 10.701 -2.070 14.523 1.00 51.38 182 GLY A O 1
ATOM 1386 N N . ALA A 1 183 ? 10.018 0.064 14.291 1.00 59.78 183 ALA A N 1
ATOM 1387 C CA . ALA A 1 183 ? 8.723 -0.143 14.932 1.00 59.78 183 ALA A CA 1
ATOM 1388 C C . ALA A 1 183 ? 7.890 -1.138 14.106 1.00 59.78 183 ALA A C 1
ATOM 1390 O O . ALA A 1 183 ? 7.724 -0.964 12.900 1.00 59.78 183 ALA A O 1
ATOM 1391 N N . VAL A 1 184 ? 7.399 -2.195 14.754 1.00 75.94 184 VAL A N 1
ATOM 1392 C CA . VAL A 1 184 ? 6.429 -3.113 14.151 1.00 75.94 184 VAL A CA 1
ATOM 1393 C C . VAL A 1 184 ? 5.062 -2.448 14.285 1.00 75.94 184 VAL A C 1
ATOM 1395 O O . VAL A 1 184 ? 4.677 -2.152 15.417 1.00 75.94 184 VAL A O 1
ATOM 1398 N N . PRO A 1 185 ? 4.349 -2.179 13.183 1.00 88.62 185 PRO A N 1
ATOM 1399 C CA . PRO A 1 185 ? 3.013 -1.614 13.273 1.00 88.62 185 PRO A CA 1
ATOM 1400 C C . PRO A 1 185 ? 2.039 -2.629 13.877 1.00 88.62 185 PRO A C 1
ATOM 1402 O O . PRO A 1 185 ? 2.191 -3.840 13.698 1.00 88.62 185 PRO A O 1
ATOM 1405 N N . ASP A 1 186 ? 1.016 -2.126 14.559 1.00 93.56 186 ASP A N 1
ATOM 1406 C CA . ASP A 1 186 ? -0.082 -2.936 15.084 1.00 93.56 186 ASP A CA 1
ATOM 1407 C C . ASP A 1 186 ? -0.920 -3.527 13.949 1.00 93.56 186 ASP A C 1
ATOM 1409 O O . ASP A 1 186 ? -1.296 -4.701 13.989 1.00 93.56 186 ASP A O 1
ATOM 1413 N N . ALA A 1 187 ? -1.130 -2.736 12.897 1.00 95.31 187 ALA A N 1
ATOM 1414 C CA . ALA A 1 187 ? -1.670 -3.185 11.625 1.00 95.31 187 ALA A CA 1
ATOM 1415 C C . ALA A 1 187 ? -1.113 -2.350 10.469 1.00 95.31 187 ALA A C 1
ATOM 1417 O O . ALA A 1 187 ? -0.620 -1.239 10.663 1.00 95.31 187 ALA A O 1
ATOM 1418 N N . THR A 1 188 ? -1.226 -2.857 9.247 1.00 94.75 188 THR A N 1
ATOM 1419 C CA . THR A 1 188 ? -0.875 -2.118 8.035 1.00 94.75 188 THR A CA 1
ATOM 1420 C C . THR A 1 188 ? -1.997 -2.136 7.021 1.00 94.75 188 THR A C 1
ATOM 1422 O O . THR A 1 188 ? -2.685 -3.147 6.871 1.00 94.75 188 THR A O 1
ATOM 1425 N N . PHE A 1 189 ? -2.133 -1.047 6.269 1.00 95.62 189 PHE A N 1
ATOM 1426 C CA . PHE A 1 189 ? -2.754 -1.146 4.954 1.00 95.62 189 PHE A CA 1
ATOM 1427 C C . PHE A 1 189 ? -1.827 -1.941 4.034 1.00 95.62 189 PHE A C 1
ATOM 1429 O O . PHE A 1 189 ? -0.615 -1.701 3.990 1.00 95.62 189 PHE A O 1
ATOM 1436 N N . GLY A 1 190 ? -2.386 -2.910 3.322 1.00 92.75 190 GLY A N 1
ATOM 1437 C CA . GLY A 1 190 ? -1.646 -3.670 2.333 1.00 92.75 190 GLY A CA 1
ATOM 1438 C C . GLY A 1 190 ? -2.520 -4.643 1.563 1.00 92.75 190 GLY A C 1
ATOM 1439 O O . GLY A 1 190 ? -3.697 -4.838 1.845 1.00 92.75 190 GLY A O 1
ATOM 1440 N N . TYR A 1 191 ? -1.903 -5.307 0.596 1.00 94.62 191 TYR A N 1
ATOM 1441 C CA . TYR A 1 191 ? -2.601 -6.210 -0.306 1.00 94.62 191 TYR A CA 1
ATOM 1442 C C . TYR A 1 191 ? -3.009 -7.538 0.338 1.00 94.62 191 TYR A C 1
ATOM 1444 O O . TYR A 1 191 ? -2.186 -8.193 0.990 1.00 94.62 191 TYR A O 1
ATOM 1452 N N . LEU A 1 192 ? -4.221 -8.020 0.028 1.00 95.50 192 LEU A N 1
ATOM 1453 C CA . LEU A 1 192 ? -4.685 -9.354 0.433 1.00 95.50 192 LEU A CA 1
ATOM 1454 C C . LEU A 1 192 ? -3.700 -10.449 0.012 1.00 95.50 192 LEU A C 1
ATOM 1456 O O . LEU A 1 192 ? -3.373 -11.325 0.812 1.00 95.50 192 LEU A O 1
ATOM 1460 N N . SER A 1 193 ? -3.179 -10.395 -1.219 1.00 93.00 193 SER A N 1
ATOM 1461 C CA . SER A 1 193 ? -2.212 -11.397 -1.690 1.00 93.00 193 SER A CA 1
ATOM 1462 C C . SER A 1 193 ? -0.968 -11.466 -0.802 1.00 93.00 193 SER A C 1
ATOM 1464 O O . SER A 1 193 ? -0.471 -12.553 -0.527 1.00 93.00 193 SER A O 1
ATOM 1466 N N . SER A 1 194 ? -0.483 -10.312 -0.335 1.00 89.56 194 SER A N 1
ATOM 1467 C CA . SER A 1 194 ? 0.694 -10.211 0.529 1.00 89.56 194 SER A CA 1
ATOM 1468 C C . SER A 1 194 ? 0.397 -10.684 1.947 1.00 89.56 194 SER A C 1
ATOM 1470 O O . SER A 1 194 ? 1.272 -11.280 2.574 1.00 89.56 194 SER A O 1
ATOM 1472 N N . ALA A 1 195 ? -0.816 -10.437 2.450 1.00 91.25 195 ALA A N 1
ATOM 1473 C CA . ALA A 1 195 ? -1.263 -10.964 3.735 1.00 91.25 195 ALA A CA 1
ATOM 1474 C C . ALA A 1 195 ? -1.340 -12.498 3.705 1.00 91.25 195 ALA A C 1
ATOM 1476 O O . ALA A 1 195 ? -0.815 -13.154 4.601 1.00 91.25 195 ALA A O 1
ATOM 1477 N N . VAL A 1 196 ? -1.910 -13.072 2.640 1.00 91.56 196 VAL A N 1
ATOM 1478 C CA . VAL A 1 196 ? -2.006 -14.529 2.450 1.00 91.56 196 VAL A CA 1
ATOM 1479 C C . VAL A 1 196 ? -0.627 -15.172 2.295 1.00 91.56 196 VAL A C 1
ATOM 1481 O O . VAL A 1 196 ? -0.347 -16.156 2.976 1.00 91.56 196 VAL A O 1
ATOM 1484 N N . ASP A 1 197 ? 0.245 -14.611 1.450 1.00 86.19 197 ASP A N 1
ATOM 1485 C CA . ASP A 1 197 ? 1.605 -15.128 1.218 1.00 86.19 197 ASP A CA 1
ATOM 1486 C C . ASP A 1 197 ? 2.436 -15.171 2.512 1.00 86.19 197 ASP A C 1
ATOM 1488 O O . ASP A 1 197 ? 3.172 -16.126 2.756 1.00 86.19 197 ASP A O 1
ATOM 1492 N N . GLN A 1 198 ? 2.253 -14.176 3.386 1.00 85.31 198 GLN A N 1
ATOM 1493 C CA . GLN A 1 198 ? 2.947 -14.073 4.673 1.00 85.31 198 GLN A CA 1
ATOM 1494 C C . GLN A 1 198 ? 2.220 -14.757 5.843 1.00 85.31 198 GLN A C 1
ATOM 1496 O O . GLN A 1 198 ? 2.739 -14.747 6.960 1.00 85.31 198 GLN A O 1
ATOM 1501 N N . GLY A 1 199 ? 1.031 -15.330 5.627 1.00 88.75 199 GLY A N 1
ATOM 1502 C CA . GLY A 1 199 ? 0.225 -15.940 6.691 1.00 88.75 199 GLY A CA 1
ATOM 1503 C C . GLY A 1 199 ? -0.257 -14.947 7.758 1.00 88.75 199 GLY A C 1
ATOM 1504 O O . GLY A 1 199 ? -0.358 -15.306 8.931 1.00 88.75 199 GLY A O 1
ATOM 1505 N N . LEU A 1 200 ? -0.511 -13.695 7.373 1.00 91.31 200 LEU A N 1
ATOM 1506 C CA . LEU A 1 200 ? -1.023 -12.649 8.257 1.00 91.31 200 LEU A CA 1
ATOM 1507 C C . LEU A 1 200 ? -2.532 -12.774 8.477 1.00 91.31 200 LEU A C 1
ATOM 1509 O O . LEU A 1 200 ? -3.275 -13.227 7.603 1.00 91.31 200 LEU A O 1
ATOM 1513 N N . HIS A 1 201 ? -2.991 -12.288 9.630 1.00 96.12 201 HIS A N 1
ATOM 1514 C CA . HIS A 1 201 ? -4.407 -12.001 9.829 1.00 96.12 201 HIS A CA 1
ATOM 1515 C C . HIS A 1 201 ? -4.775 -10.750 9.026 1.00 96.12 201 HIS A C 1
ATOM 1517 O O . HIS A 1 201 ? -3.929 -9.878 8.814 1.00 96.12 201 HIS A O 1
ATOM 1523 N N . TYR A 1 202 ? -6.026 -10.652 8.573 1.00 97.62 202 TYR A N 1
ATOM 1524 C CA . TYR A 1 202 ? -6.488 -9.477 7.843 1.00 97.62 202 TYR A CA 1
ATOM 1525 C C . TYR A 1 202 ? -7.975 -9.190 8.053 1.00 97.62 202 TYR A C 1
ATOM 1527 O O . TYR A 1 202 ? -8.780 -10.111 8.190 1.00 97.62 202 TYR A O 1
ATOM 1535 N N . ILE A 1 203 ? -8.333 -7.905 8.034 1.00 98.62 203 ILE A N 1
ATOM 1536 C CA . ILE A 1 203 ? -9.711 -7.410 7.956 1.00 98.62 203 ILE A CA 1
ATOM 1537 C C . ILE A 1 203 ? -10.012 -7.100 6.489 1.00 98.62 203 ILE A C 1
ATOM 1539 O O . ILE A 1 203 ? -9.353 -6.250 5.886 1.00 98.62 203 ILE A O 1
ATOM 1543 N N . ALA A 1 204 ? -11.012 -7.778 5.924 1.00 98.25 204 ALA A N 1
ATOM 1544 C CA . ALA A 1 204 ? -11.521 -7.457 4.597 1.00 98.25 204 ALA A CA 1
ATOM 1545 C C . ALA A 1 204 ? -12.279 -6.121 4.632 1.00 98.25 204 ALA A C 1
ATOM 1547 O O . ALA A 1 204 ? -13.133 -5.899 5.493 1.00 98.25 204 ALA A O 1
ATOM 1548 N N . LEU A 1 205 ? -11.972 -5.236 3.687 1.00 98.38 205 LEU A N 1
ATOM 1549 C CA . LEU A 1 205 ? -12.616 -3.932 3.565 1.00 98.38 205 LEU A CA 1
ATOM 1550 C C . LEU A 1 205 ? -13.787 -3.987 2.566 1.00 98.38 205 LEU A C 1
ATOM 1552 O O . LEU A 1 205 ? -13.739 -4.775 1.618 1.00 98.38 205 LEU A O 1
ATOM 1556 N N . PRO A 1 206 ? -14.835 -3.152 2.729 1.00 97.06 206 PRO A N 1
ATOM 1557 C CA . PRO A 1 206 ? -15.925 -3.063 1.760 1.00 97.06 206 PRO A CA 1
ATOM 1558 C C . PRO A 1 206 ? -15.426 -2.812 0.322 1.00 97.06 206 PRO A C 1
ATOM 1560 O O . PRO A 1 206 ? -14.521 -1.991 0.137 1.00 97.06 206 PRO A O 1
ATOM 1563 N N . PRO A 1 207 ? -16.043 -3.420 -0.713 1.00 95.06 207 PRO A N 1
ATOM 1564 C CA . PRO A 1 207 ? -15.660 -3.215 -2.116 1.00 95.06 207 PRO A CA 1
ATOM 1565 C C . PRO A 1 207 ? -15.617 -1.745 -2.558 1.00 95.06 207 PRO A C 1
ATOM 1567 O O . PRO A 1 207 ? -14.866 -1.378 -3.452 1.00 95.06 207 PRO A O 1
ATOM 1570 N N . GLN A 1 208 ? -16.412 -0.890 -1.910 1.00 95.44 208 GLN A N 1
ATOM 1571 C CA . GLN A 1 208 ? -16.494 0.548 -2.169 1.00 95.44 208 GLN A CA 1
ATOM 1572 C C . GLN A 1 208 ? -15.238 1.317 -1.764 1.00 95.44 208 GLN A C 1
ATOM 1574 O O . GLN A 1 208 ? -15.051 2.440 -2.225 1.00 95.44 208 GLN A O 1
ATOM 1579 N N . ILE A 1 209 ? -14.410 0.741 -0.891 1.00 96.62 209 ILE A N 1
ATOM 1580 C CA . ILE A 1 209 ? -13.216 1.405 -0.365 1.00 96.62 209 ILE A CA 1
ATOM 1581 C C . ILE A 1 209 ? -11.933 0.609 -0.620 1.00 96.62 209 ILE A C 1
ATOM 1583 O O . ILE A 1 209 ? -10.864 1.198 -0.589 1.00 96.62 209 ILE A O 1
ATOM 1587 N N . ASN A 1 210 ? -12.014 -0.697 -0.895 1.00 96.31 210 ASN A N 1
ATOM 1588 C CA . ASN A 1 210 ? -10.860 -1.607 -0.948 1.00 96.31 210 ASN A CA 1
ATOM 1589 C C . ASN A 1 210 ? -10.085 -1.622 -2.285 1.00 96.31 210 ASN A C 1
ATOM 1591 O O . ASN A 1 210 ? -9.207 -2.463 -2.473 1.00 96.31 210 ASN A O 1
ATOM 1595 N N . MET A 1 211 ? -10.425 -0.733 -3.226 1.00 93.94 211 MET A N 1
ATOM 1596 C CA . MET A 1 211 ? -9.760 -0.575 -4.532 1.00 93.94 211 MET A CA 1
ATOM 1597 C C . MET A 1 211 ? -9.823 -1.801 -5.474 1.00 93.94 211 MET A C 1
ATOM 1599 O O . MET A 1 211 ? -9.111 -1.843 -6.477 1.00 93.94 211 MET A O 1
ATOM 1603 N N . SER A 1 212 ? -10.681 -2.789 -5.196 1.00 92.81 212 SER A N 1
ATOM 1604 C CA . SER A 1 212 ? -10.705 -4.069 -5.930 1.00 92.81 212 SER A CA 1
ATOM 1605 C C . SER A 1 212 ? -11.583 -4.091 -7.187 1.00 92.81 212 SER A C 1
ATOM 1607 O O . SER A 1 212 ? -11.316 -4.857 -8.122 1.00 92.81 212 SER A O 1
ATOM 1609 N N . ASP A 1 213 ? -12.635 -3.265 -7.229 1.00 88.88 213 A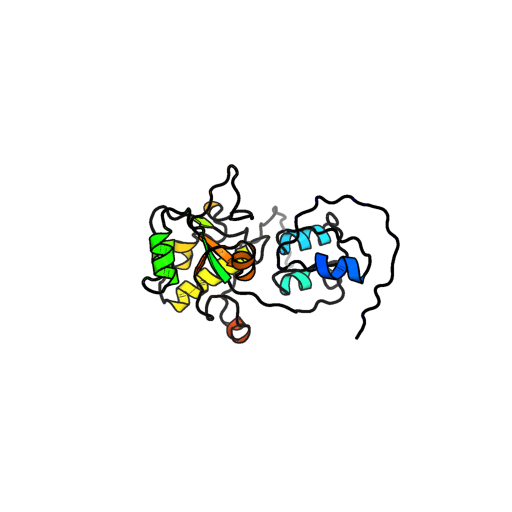SP A N 1
ATOM 1610 C CA . ASP A 1 213 ? -13.635 -3.267 -8.299 1.00 88.88 213 ASP A CA 1
ATOM 1611 C C . ASP A 1 213 ? -13.447 -2.079 -9.262 1.00 88.88 213 ASP A C 1
ATOM 1613 O O . ASP A 1 213 ? -13.755 -0.935 -8.916 1.00 88.88 213 ASP A O 1
ATOM 1617 N N . PRO A 1 214 ? -13.020 -2.318 -10.517 1.00 84.94 214 PRO A N 1
ATOM 1618 C CA . PRO A 1 214 ? -12.885 -1.265 -11.520 1.00 84.94 214 PRO A CA 1
ATOM 1619 C C . PRO A 1 214 ? -14.193 -0.559 -11.870 1.00 84.94 214 PRO A C 1
ATOM 1621 O O . PRO A 1 214 ? -14.147 0.551 -12.398 1.00 84.94 214 PRO A O 1
ATOM 1624 N N . SER A 1 215 ? -15.354 -1.167 -11.595 1.00 87.81 215 SER A N 1
ATOM 1625 C CA . SER A 1 215 ? -16.645 -0.502 -11.792 1.00 87.81 215 SER A CA 1
ATOM 1626 C C . SER A 1 215 ? -16.808 0.733 -10.890 1.00 87.81 215 SER A C 1
ATOM 1628 O O . SER A 1 215 ? -17.581 1.635 -11.212 1.00 87.81 215 SER A O 1
ATOM 1630 N N . LEU A 1 216 ? -16.018 0.817 -9.812 1.00 85.06 216 LEU A N 1
ATOM 1631 C CA . LEU A 1 216 ? -16.037 1.884 -8.812 1.00 85.06 216 LEU A CA 1
ATOM 1632 C C . LEU A 1 216 ? -14.901 2.910 -8.990 1.00 85.06 216 LEU A C 1
ATOM 1634 O O . LEU A 1 216 ? -14.773 3.831 -8.186 1.00 85.06 216 LEU A O 1
ATOM 1638 N N . ALA A 1 217 ? -14.107 2.816 -10.063 1.00 74.06 217 ALA A N 1
ATOM 1639 C CA . ALA A 1 217 ? -12.914 3.648 -10.273 1.00 74.06 217 ALA A CA 1
ATOM 1640 C C . ALA A 1 217 ? -13.183 5.168 -10.341 1.00 74.06 217 ALA A C 1
ATOM 1642 O O . ALA A 1 217 ? -12.287 5.964 -10.072 1.00 74.06 217 ALA A O 1
ATOM 1643 N N . ASN A 1 218 ? -14.412 5.590 -10.660 1.00 70.00 218 ASN A N 1
ATOM 1644 C CA . ASN A 1 218 ? -14.787 7.011 -10.730 1.00 70.00 218 ASN A CA 1
ATOM 1645 C C . ASN A 1 218 ? -15.029 7.659 -9.353 1.00 70.00 218 ASN A C 1
ATOM 1647 O O . ASN A 1 218 ? -15.333 8.848 -9.288 1.00 70.00 218 ASN A O 1
ATOM 1651 N N . VAL A 1 219 ? -14.949 6.887 -8.266 1.00 62.47 219 VAL A N 1
ATOM 1652 C CA . VAL A 1 219 ? -15.236 7.352 -6.899 1.00 62.47 219 VAL A CA 1
ATOM 1653 C C . VAL A 1 219 ? -13.957 7.788 -6.166 1.00 62.47 219 VAL A C 1
ATOM 1655 O O . VAL A 1 219 ? -14.039 8.443 -5.130 1.00 62.47 219 VAL A O 1
ATOM 1658 N N . THR A 1 220 ? -12.770 7.493 -6.708 1.00 57.25 220 THR A N 1
ATOM 1659 C CA . THR A 1 220 ? -11.482 7.807 -6.070 1.00 57.25 220 THR A CA 1
ATOM 1660 C C . THR A 1 220 ? -11.213 9.320 -6.057 1.00 57.25 220 THR A C 1
ATOM 1662 O O . THR A 1 220 ? -11.093 9.929 -7.125 1.00 57.25 220 THR A O 1
ATOM 1665 N N . PRO A 1 221 ? -11.074 9.960 -4.880 1.00 55.72 221 PRO A N 1
ATOM 1666 C CA . PRO A 1 221 ? -10.734 11.376 -4.796 1.00 55.72 221 PRO A CA 1
ATOM 1667 C C . PRO A 1 221 ? -9.302 11.626 -5.298 1.00 55.72 221 PRO A C 1
ATOM 1669 O O . PRO A 1 221 ? -8.418 10.803 -5.045 1.00 55.72 221 PRO A O 1
ATOM 1672 N N . PRO A 1 222 ? -9.017 12.769 -5.948 1.00 52.12 222 PRO A N 1
ATOM 1673 C CA . PRO A 1 222 ? -7.649 13.117 -6.318 1.00 52.12 222 PRO A CA 1
ATOM 1674 C C . PRO A 1 222 ? -6.749 13.211 -5.073 1.00 52.12 222 PRO A C 1
ATOM 1676 O O . PRO A 1 222 ? -7.159 13.756 -4.042 1.00 52.12 222 PRO A O 1
ATOM 1679 N N . LEU A 1 223 ? -5.509 12.705 -5.159 1.00 48.22 223 LEU A N 1
ATOM 1680 C CA . LEU A 1 223 ? -4.483 12.995 -4.148 1.00 48.22 223 LEU A CA 1
ATOM 1681 C C . LEU A 1 223 ? -4.272 14.507 -4.083 1.00 48.22 223 LEU A C 1
ATOM 1683 O O . LEU A 1 223 ? -4.276 15.179 -5.117 1.00 48.22 223 LEU A O 1
ATOM 1687 N N . ALA A 1 224 ? -4.070 15.044 -2.879 1.00 42.66 224 ALA A N 1
ATOM 1688 C CA . ALA A 1 224 ? -3.627 16.420 -2.748 1.00 42.66 224 ALA A CA 1
ATOM 1689 C C . ALA A 1 224 ? -2.199 16.461 -3.298 1.00 42.66 224 ALA A C 1
ATOM 1691 O O . ALA A 1 224 ? -1.247 16.058 -2.634 1.00 42.66 224 ALA A O 1
ATOM 1692 N N . THR A 1 225 ? -2.044 16.859 -4.558 1.00 36.69 225 THR A N 1
ATOM 1693 C CA . THR A 1 225 ? -0.722 17.010 -5.154 1.00 36.69 225 THR A CA 1
ATOM 1694 C C . THR A 1 225 ? 0.010 18.077 -4.357 1.00 36.69 225 THR A C 1
ATOM 1696 O O . THR A 1 225 ? -0.388 19.245 -4.379 1.00 36.69 225 THR A O 1
ATOM 1699 N N . GLY A 1 226 ? 1.060 17.668 -3.644 1.00 35.75 226 GLY A N 1
ATOM 1700 C CA . GLY A 1 226 ? 1.996 18.587 -3.021 1.00 35.75 226 GLY A CA 1
ATOM 1701 C C . GLY A 1 226 ? 2.424 19.637 -4.041 1.00 35.75 226 GLY A C 1
ATOM 1702 O O . GLY A 1 226 ? 2.699 19.334 -5.204 1.00 35.75 226 GLY A O 1
ATOM 1703 N N . THR A 1 227 ? 2.414 20.890 -3.608 1.00 28.83 227 THR A N 1
ATOM 1704 C CA . THR A 1 227 ? 2.857 22.050 -4.374 1.00 28.83 227 THR A CA 1
ATOM 1705 C C . THR A 1 227 ? 4.183 21.734 -5.074 1.00 28.83 227 THR A C 1
ATOM 1707 O O . THR A 1 227 ? 5.094 21.212 -4.423 1.00 28.83 227 THR A O 1
ATOM 1710 N N . PRO A 1 228 ? 4.344 22.055 -6.373 1.00 30.73 228 PRO A N 1
ATOM 1711 C CA . PRO A 1 228 ? 5.623 21.895 -7.042 1.00 30.73 228 PRO A CA 1
ATOM 1712 C C . PRO A 1 228 ? 6.690 22.605 -6.221 1.00 30.73 228 PRO A C 1
ATOM 1714 O O . PRO A 1 228 ? 6.527 23.771 -5.856 1.00 30.73 228 PRO A O 1
ATOM 1717 N N . ARG A 1 229 ? 7.781 21.897 -5.927 1.00 34.25 229 ARG A N 1
ATOM 1718 C CA . ARG A 1 229 ? 8.969 22.464 -5.296 1.00 34.25 229 ARG A CA 1
ATOM 1719 C C . ARG A 1 229 ? 9.509 23.542 -6.238 1.00 34.25 229 ARG A C 1
ATOM 1721 O O . ARG A 1 229 ? 10.285 23.244 -7.143 1.00 34.25 229 ARG A O 1
ATOM 1728 N N . THR A 1 230 ? 9.048 24.783 -6.081 1.00 29.47 230 THR A N 1
ATOM 1729 C CA . THR A 1 230 ? 9.509 25.924 -6.870 1.00 29.47 230 THR A CA 1
ATOM 1730 C C . THR A 1 230 ? 10.975 26.141 -6.544 1.00 29.47 230 THR A C 1
ATOM 1732 O O . THR A 1 230 ? 11.331 26.730 -5.523 1.00 29.47 230 THR A O 1
ATOM 1735 N N . GLY A 1 231 ? 11.830 25.614 -7.414 1.00 29.28 231 GLY A N 1
ATOM 1736 C CA . GLY A 1 231 ? 13.216 26.014 -7.499 1.00 29.28 231 GLY A CA 1
ATOM 1737 C C . GLY A 1 231 ? 13.294 27.503 -7.815 1.00 29.28 231 GLY A C 1
ATOM 1738 O O . GLY A 1 231 ? 12.564 28.008 -8.661 1.00 29.28 231 GLY A O 1
ATOM 1739 N N . SER A 1 232 ? 14.175 28.172 -7.078 1.00 29.70 232 SER A N 1
ATOM 1740 C CA . SER A 1 232 ? 14.990 29.315 -7.484 1.00 29.70 232 SER A CA 1
ATOM 1741 C C . SER A 1 232 ? 14.385 30.312 -8.480 1.00 29.70 232 SER A C 1
ATOM 1743 O O . SER A 1 232 ? 14.238 30.052 -9.672 1.00 29.70 232 SER A O 1
ATOM 1745 N N . ARG A 1 233 ? 14.166 31.524 -7.965 1.00 33.72 233 ARG A N 1
ATOM 1746 C CA . ARG A 1 233 ? 13.927 32.770 -8.699 1.00 33.72 233 ARG A CA 1
ATOM 1747 C C . ARG A 1 233 ? 14.713 32.830 -10.017 1.00 33.72 233 ARG A C 1
ATOM 1749 O O . ARG A 1 233 ? 15.940 32.814 -10.007 1.00 33.72 233 ARG A O 1
ATOM 1756 N N . SER A 1 234 ? 14.011 33.071 -11.119 1.00 30.34 234 SER A N 1
ATOM 1757 C CA . SER A 1 234 ? 14.544 33.898 -12.198 1.00 30.34 234 SER A CA 1
ATOM 1758 C C . SER A 1 234 ? 13.434 34.798 -12.721 1.00 30.34 234 SER A C 1
ATOM 1760 O O . SER A 1 234 ? 12.349 34.349 -13.085 1.00 30.34 234 SER A O 1
ATOM 1762 N N . ALA A 1 235 ? 13.688 36.097 -12.639 1.00 33.41 235 ALA A N 1
ATOM 1763 C CA . ALA A 1 235 ? 12.774 37.149 -13.023 1.00 33.41 235 ALA A CA 1
ATOM 1764 C C . ALA A 1 235 ? 12.657 37.213 -14.550 1.00 33.41 235 ALA A C 1
ATOM 1766 O O . ALA A 1 235 ? 13.637 37.507 -15.229 1.00 33.41 235 ALA A O 1
ATOM 1767 N N . ALA A 1 236 ? 11.450 37.039 -15.084 1.00 29.44 236 ALA A N 1
ATOM 1768 C CA . ALA A 1 236 ? 11.113 37.499 -16.426 1.00 29.44 236 ALA A CA 1
ATOM 1769 C C . ALA A 1 236 ? 10.273 38.777 -16.295 1.00 29.44 236 ALA A C 1
ATOM 1771 O O . ALA A 1 236 ? 9.091 38.747 -15.952 1.00 29.44 236 ALA A O 1
ATOM 1772 N N . ARG A 1 237 ? 10.934 39.923 -16.498 1.00 31.42 237 ARG A N 1
ATOM 1773 C CA . ARG A 1 237 ? 10.301 41.242 -16.613 1.00 31.42 237 ARG A CA 1
ATOM 1774 C C . ARG A 1 237 ? 9.387 41.263 -17.840 1.00 31.42 237 ARG A C 1
ATOM 1776 O O . ARG A 1 237 ? 9.774 40.807 -18.911 1.00 31.42 237 ARG A O 1
ATOM 1783 N N . ARG A 1 238 ? 8.199 41.847 -17.676 1.00 29.59 238 ARG A N 1
ATOM 1784 C CA . ARG A 1 238 ? 7.305 42.229 -18.775 1.00 29.59 238 ARG A CA 1
ATOM 1785 C C . ARG A 1 238 ? 7.933 43.384 -19.557 1.00 29.59 238 ARG A C 1
ATOM 1787 O O . ARG A 1 238 ? 8.332 44.372 -18.947 1.0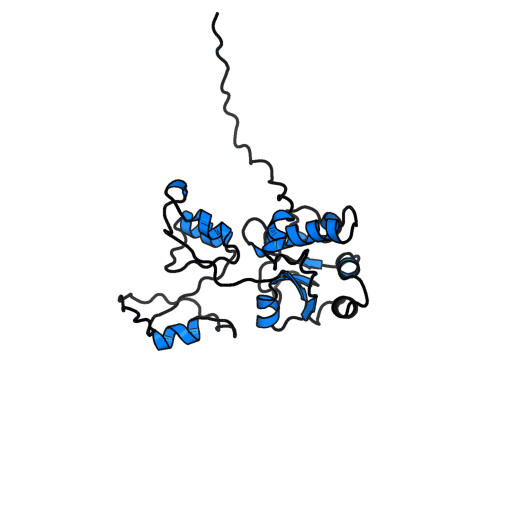0 29.59 238 ARG A O 1
ATOM 1794 N N . PHE A 1 239 ? 7.950 43.276 -20.881 1.00 30.03 239 PHE A N 1
ATOM 1795 C CA . PHE A 1 239 ? 8.015 44.427 -21.776 1.00 30.03 239 PHE A CA 1
ATOM 1796 C C . PHE A 1 239 ? 6.654 44.556 -22.459 1.00 30.03 239 PHE A C 1
ATOM 1798 O O . PHE A 1 239 ? 6.197 43.628 -23.121 1.00 30.03 239 PHE A O 1
ATOM 1805 N N . THR A 1 240 ? 6.018 45.707 -22.275 1.00 33.28 240 THR A N 1
ATOM 1806 C CA . THR A 1 240 ? 4.905 46.178 -23.101 1.00 33.28 240 THR A CA 1
ATOM 1807 C C . THR A 1 240 ? 5.340 47.529 -23.636 1.00 33.28 240 THR A C 1
ATOM 1809 O O . THR A 1 240 ? 5.707 48.406 -22.857 1.00 33.28 240 THR A O 1
ATOM 1812 N N . THR A 1 241 ? 5.368 47.654 -24.956 1.00 35.72 241 THR A N 1
ATOM 1813 C CA . THR A 1 241 ? 5.655 48.886 -25.689 1.00 35.72 241 THR A CA 1
ATOM 1814 C C . THR A 1 241 ? 4.457 49.828 -25.660 1.00 35.72 241 THR A C 1
ATOM 1816 O O . THR A 1 241 ? 3.347 49.416 -26.002 1.00 35.72 241 THR A O 1
ATOM 1819 N N . ALA A 1 242 ? 4.723 51.087 -25.326 1.00 36.09 242 ALA A N 1
ATOM 1820 C CA . ALA A 1 242 ? 4.411 52.231 -26.177 1.00 36.09 242 ALA A CA 1
ATOM 1821 C C . ALA A 1 242 ? 5.712 53.031 -26.333 1.00 36.09 242 ALA A C 1
ATOM 1823 O O . ALA A 1 242 ? 6.462 53.093 -25.329 1.00 36.09 242 ALA A O 1
#

pLDDT: mean 80.76, std 22.71, range [28.31, 98.69]

Secondary structure (DSSP, 8-state):
-----------------PPPPTT-SHHHHHHHH----------HHHHHHHHHTT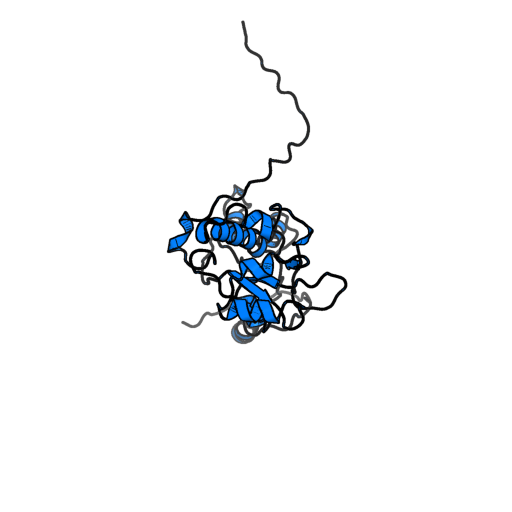S---S----SSHHHHHTTBSGGGTS-BS---------EEEEE-TTSTTHHHHHHHHTTSS-HHHHTTSTT--EEB--TTT-HHHHHHHHHHHHHHHHHT-TTHHHHHHSSTT-TTTB-PSPTT--SSSPPPSEEEEEHHHHHHTT-EEEEPPTTTSS--GGGGGGPPPP-------------------

Foldseek 3Di:
DQDAADDDDDDDDDADDDPDFPPDPCVVCCVRHVDDDHDDDDALLQQLVCVLVVVDDDPDRDALDPVSVVCCPDVVNPHNDPDDDDDDFWWKWKWAACPFPLNVVCVCCLVVVDPPLVSLLDPPAQEAFAQCVRHPLLVLLLQLQVLCCVVVVPPCSSCSNPNDSGPVSRHDDDPLDDDDPDDNGRIYTDTPVSNVSVVTDIRDDPPSRTRGDPVNVVVGDDDPPPDPPDDDDDDDDDDDDD

Sequence (242 aa):
MRARCRRHGQRGARGLAHEPGPLSLTPAFVPTCGAVVTDTAGPAVGLADAIKARSLSADVFMSADAHVNQTLIGAANGDWARWYLTFSRNEEVISYTSKTPFYADLEKARLGEIPWHHVLTEPGFVLGRTDPNTDPGGYYALFVARLAESYYRIPGLAEHLLGSDQNPAEVIPPPFTKTGAGAVPDATFGYLSSAVDQGLHYIALPPQINMSDPSLANVTPPLATGTPRTGSRSAARRFTTA

Radius of gyration: 21.6 Å; chains: 1; bounding box: 47×78×49 Å